Protein AF-A0A948FPH5-F1 (afdb_monomer_lite)

Radius of gyration: 26.11 Å; chains: 1; bounding box: 50×40×68 Å

Secondary structure (DSSP, 8-state):
-EESS-HHHHHH-GGGGGG-B-------S--S-------GGG---TTSEEEE----B-TT--B-PPPSS-EEEETTTTEEEESS--------SS--BGGG---EEEEES-TT---SS-EEEEEE----TT-SEEEEEEE-TTT--EEEEEEEETT--EEEEEE---EEEEEEEEETTS-B-EEEEEEE-

Structure (mmCIF, N/CA/C/O backbone):
data_AF-A0A948FPH5-F1
#
_entry.id   AF-A0A948FPH5-F1
#
loop_
_atom_site.group_PDB
_atom_site.id
_atom_site.type_symbol
_atom_site.label_atom_id
_atom_site.label_alt_id
_atom_site.label_comp_id
_atom_site.label_asym_id
_atom_site.label_entity_id
_atom_site.label_seq_id
_atom_site.pdbx_PDB_ins_code
_atom_site.Cartn_x
_atom_site.Cartn_y
_atom_site.Cartn_z
_atom_site.occupancy
_atom_site.B_iso_or_equiv
_atom_site.auth_seq_id
_atom_site.auth_comp_id
_atom_site.auth_asym_id
_atom_site.auth_atom_id
_atom_site.pdbx_PDB_model_num
ATOM 1 N N . MET A 1 1 ? 18.524 5.555 -26.403 1.00 87.50 1 MET A N 1
ATOM 2 C CA . MET A 1 1 ? 18.427 4.132 -26.789 1.00 87.50 1 MET A CA 1
ATOM 3 C C . MET A 1 1 ? 17.489 3.448 -25.815 1.00 87.50 1 MET A C 1
ATOM 5 O O . MET A 1 1 ? 17.473 3.855 -24.660 1.00 87.50 1 MET A O 1
ATOM 9 N N . TYR A 1 2 ? 16.711 2.465 -26.255 1.00 89.44 2 TYR A N 1
ATOM 10 C CA . TYR A 1 2 ? 15.879 1.651 -25.377 1.00 89.44 2 TYR A CA 1
ATOM 11 C C . TYR A 1 2 ? 15.840 0.187 -25.830 1.00 89.44 2 TYR A C 1
ATOM 13 O O . TYR A 1 2 ? 15.918 -0.085 -27.025 1.00 89.44 2 TYR A O 1
ATOM 21 N N . SER A 1 3 ? 15.772 -0.750 -24.888 1.00 91.19 3 SER A N 1
ATOM 22 C CA . SER A 1 3 ? 15.872 -2.197 -25.129 1.00 91.19 3 SER A CA 1
ATOM 23 C C . SER A 1 3 ? 15.133 -2.982 -24.045 1.00 91.19 3 SER A C 1
ATOM 25 O O . SER A 1 3 ? 14.846 -2.442 -22.984 1.00 91.19 3 SER A O 1
ATOM 27 N N . GLU A 1 4 ? 14.840 -4.257 -24.288 1.00 91.94 4 GLU A N 1
ATOM 28 C CA . GLU A 1 4 ? 14.311 -5.187 -23.270 1.00 91.94 4 GLU A CA 1
ATOM 29 C C . GLU A 1 4 ? 15.401 -5.642 -22.281 1.00 91.94 4 GLU A C 1
ATOM 31 O O . GLU A 1 4 ? 15.109 -6.278 -21.271 1.00 91.94 4 GLU A O 1
ATOM 36 N N . TYR A 1 5 ? 16.656 -5.284 -22.564 1.00 90.38 5 TYR A N 1
ATOM 37 C CA . TYR A 1 5 ? 17.846 -5.659 -21.808 1.00 90.38 5 TYR A CA 1
ATOM 38 C C . TYR A 1 5 ? 18.528 -4.425 -21.210 1.00 90.38 5 TYR A C 1
ATOM 40 O O . TYR A 1 5 ? 18.548 -3.352 -21.820 1.00 90.38 5 TYR A O 1
ATOM 48 N N . THR A 1 6 ? 19.126 -4.597 -20.035 1.00 88.81 6 THR A N 1
ATOM 49 C CA . THR A 1 6 ? 19.973 -3.591 -19.375 1.00 88.81 6 THR A CA 1
ATOM 50 C C . THR A 1 6 ? 21.293 -3.382 -20.124 1.00 88.81 6 THR A C 1
ATOM 52 O O . THR A 1 6 ? 21.721 -4.226 -20.920 1.00 88.81 6 THR A O 1
ATOM 55 N N . VAL A 1 7 ? 21.988 -2.268 -19.861 1.00 85.25 7 VAL A N 1
ATOM 56 C CA . VAL A 1 7 ? 23.337 -2.039 -20.427 1.00 85.25 7 VAL A CA 1
ATOM 57 C C . VAL A 1 7 ? 24.319 -3.119 -19.995 1.00 85.25 7 VAL A C 1
ATOM 59 O O . VAL A 1 7 ? 25.138 -3.551 -20.808 1.00 85.25 7 VAL A O 1
ATOM 62 N N . ASP A 1 8 ? 24.231 -3.582 -18.750 1.00 86.31 8 ASP A N 1
ATOM 63 C CA . ASP A 1 8 ? 25.102 -4.637 -18.236 1.00 86.31 8 ASP A CA 1
ATOM 64 C C . ASP A 1 8 ? 24.892 -5.954 -18.997 1.00 86.31 8 ASP A C 1
ATOM 66 O O . ASP A 1 8 ? 25.861 -6.604 -19.396 1.00 86.31 8 ASP A O 1
ATOM 70 N N . GLU A 1 9 ? 23.644 -6.339 -19.270 1.00 86.62 9 GLU A N 1
ATOM 71 C CA . GLU A 1 9 ? 23.332 -7.527 -20.075 1.00 86.62 9 GLU A CA 1
ATOM 72 C C . GLU A 1 9 ? 23.848 -7.388 -21.509 1.00 86.62 9 GLU A C 1
ATOM 74 O O . GLU A 1 9 ? 24.528 -8.287 -21.999 1.00 86.62 9 GLU A O 1
ATOM 79 N N . MET A 1 10 ? 23.613 -6.242 -22.154 1.00 86.56 10 MET A N 1
ATOM 80 C CA . MET A 1 10 ? 24.105 -5.977 -23.514 1.00 86.56 10 MET A CA 1
ATOM 81 C C . MET A 1 10 ? 25.636 -5.890 -23.591 1.00 86.56 10 MET A C 1
ATOM 83 O O . MET A 1 10 ? 26.229 -6.202 -24.620 1.00 86.56 10 MET A O 1
ATOM 87 N N . THR A 1 11 ? 26.303 -5.483 -22.510 1.00 85.00 11 THR A N 1
ATOM 88 C CA . THR A 1 11 ? 27.772 -5.465 -22.433 1.00 85.00 11 THR A CA 1
ATOM 89 C C . THR A 1 11 ? 28.335 -6.881 -22.332 1.00 85.00 11 THR A C 1
ATOM 91 O O . THR A 1 11 ? 29.381 -7.179 -22.912 1.00 85.00 11 THR A O 1
ATOM 94 N N . ASN A 1 12 ? 27.641 -7.761 -21.607 1.00 87.69 12 ASN A N 1
ATOM 95 C CA . ASN A 1 12 ? 28.035 -9.157 -21.434 1.00 87.69 12 ASN A CA 1
ATOM 96 C C . ASN A 1 12 ? 27.680 -10.031 -22.648 1.00 87.69 12 ASN A C 1
ATOM 98 O O . ASN A 1 12 ? 28.400 -10.989 -22.932 1.00 87.69 12 ASN A O 1
ATOM 102 N N . ASP A 1 13 ? 26.619 -9.687 -23.380 1.00 89.00 13 ASP A N 1
ATOM 103 C CA . ASP A 1 13 ? 26.254 -10.295 -24.659 1.00 89.00 13 ASP A CA 1
ATOM 104 C C . ASP A 1 13 ? 25.936 -9.214 -25.713 1.00 89.00 13 ASP A C 1
ATOM 106 O O . ASP A 1 13 ? 24.797 -8.750 -25.824 1.00 89.00 13 ASP A O 1
ATOM 110 N N . PRO A 1 14 ? 26.930 -8.834 -26.541 1.00 86.12 14 PRO A N 1
ATOM 111 C CA . PRO A 1 14 ? 26.763 -7.804 -27.563 1.00 86.12 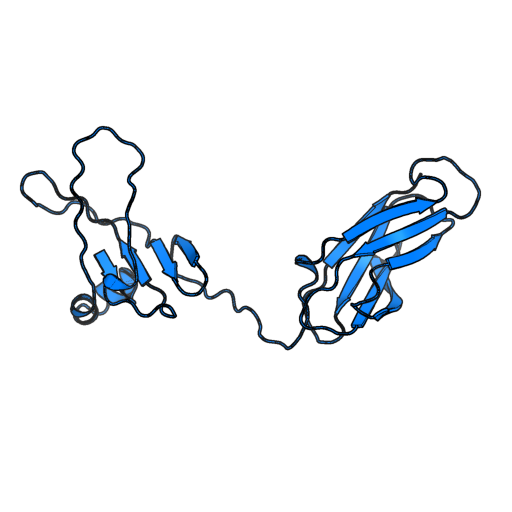14 PRO A CA 1
ATOM 112 C C . PRO A 1 14 ? 25.706 -8.118 -28.625 1.00 86.12 14 PRO A C 1
ATOM 114 O O . PRO A 1 14 ? 25.268 -7.204 -29.318 1.00 86.12 14 PRO A O 1
ATOM 117 N N . THR A 1 15 ? 25.283 -9.379 -28.778 1.00 89.44 15 THR A N 1
ATOM 118 C CA . THR A 1 15 ? 24.231 -9.732 -29.746 1.00 89.44 15 THR A CA 1
ATOM 119 C C . THR A 1 15 ? 22.864 -9.179 -29.342 1.00 89.44 15 THR A C 1
ATOM 121 O O . THR A 1 15 ? 22.000 -8.970 -30.190 1.00 89.44 15 THR A O 1
ATOM 12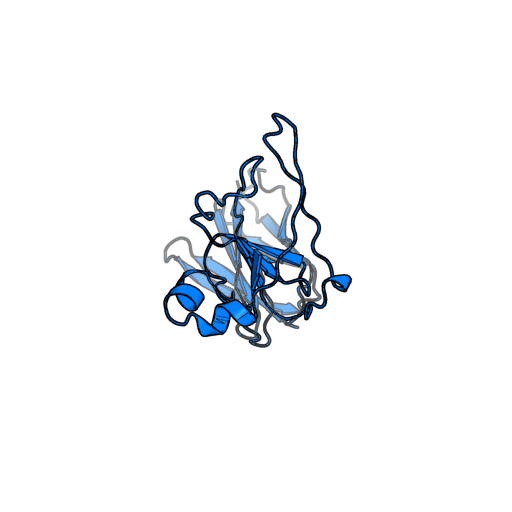4 N N . LEU A 1 16 ? 22.677 -8.861 -28.057 1.00 87.00 16 LEU A N 1
ATOM 125 C CA . LEU A 1 16 ? 21.459 -8.238 -27.543 1.00 87.00 16 LEU A CA 1
ATOM 126 C C . LEU A 1 16 ? 21.308 -6.778 -27.989 1.00 87.00 16 LEU A C 1
ATOM 128 O O . LEU A 1 16 ? 20.193 -6.255 -27.995 1.00 87.00 16 LEU A O 1
ATOM 132 N N . LEU A 1 17 ? 22.403 -6.132 -28.407 1.00 83.69 17 LEU A N 1
ATOM 133 C CA . LEU A 1 17 ? 22.389 -4.760 -28.910 1.00 83.69 17 LEU A CA 1
ATOM 134 C C . LEU A 1 17 ? 21.594 -4.634 -30.219 1.00 83.69 17 LEU A C 1
ATOM 136 O O . LEU A 1 17 ? 20.988 -3.594 -30.458 1.00 83.69 17 LEU A O 1
ATOM 140 N N . ASP A 1 18 ? 21.519 -5.699 -31.022 1.00 84.19 18 ASP A N 1
ATOM 141 C CA . ASP A 1 18 ? 20.744 -5.717 -32.271 1.00 84.19 18 ASP A CA 1
ATOM 142 C C . ASP A 1 18 ? 19.227 -5.592 -32.025 1.00 84.19 18 ASP A C 1
ATOM 144 O O . ASP A 1 18 ? 18.474 -5.227 -32.930 1.00 84.19 18 ASP A O 1
ATOM 148 N N . ASN A 1 19 ? 18.771 -5.861 -30.796 1.00 81.56 19 ASN A N 1
ATOM 149 C CA . ASN A 1 19 ? 17.379 -5.684 -30.374 1.00 81.56 19 ASN A CA 1
ATOM 150 C C . ASN A 1 19 ? 17.113 -4.298 -29.767 1.00 81.56 19 ASN A C 1
ATOM 152 O O . ASN A 1 19 ? 15.954 -3.938 -29.535 1.00 81.56 19 ASN A O 1
ATOM 156 N N . ALA A 1 20 ? 18.164 -3.516 -29.510 1.00 86.19 20 ALA A N 1
ATOM 157 C CA . ALA A 1 20 ? 18.026 -2.167 -29.000 1.00 86.19 20 ALA A CA 1
ATOM 158 C C . ALA A 1 20 ? 17.514 -1.230 -30.098 1.00 86.19 20 ALA A C 1
ATOM 160 O O . ALA A 1 20 ? 17.864 -1.317 -31.276 1.00 86.19 20 ALA A O 1
ATOM 161 N N . ARG A 1 21 ? 16.671 -0.290 -29.692 1.00 88.00 21 ARG A N 1
ATOM 162 C CA . ARG A 1 21 ? 16.084 0.723 -30.559 1.00 88.00 21 ARG A CA 1
ATOM 163 C C . ARG A 1 21 ? 16.622 2.091 -30.192 1.00 88.00 21 ARG A C 1
ATOM 165 O O . ARG A 1 21 ? 16.918 2.403 -29.036 1.00 88.00 21 ARG A O 1
ATOM 172 N N . GLU A 1 22 ? 16.722 2.949 -31.193 1.00 87.44 22 GLU A N 1
ATOM 173 C CA . GLU A 1 22 ? 17.177 4.317 -31.014 1.00 87.44 22 GLU A CA 1
ATOM 174 C C . GLU A 1 22 ? 16.072 5.302 -31.364 1.00 87.44 22 GLU A C 1
ATOM 176 O O . GLU A 1 22 ? 15.401 5.192 -32.387 1.00 87.44 22 GLU A O 1
ATOM 181 N N . LYS A 1 23 ? 15.919 6.308 -30.506 1.00 86.19 23 LYS A N 1
ATOM 182 C CA . LYS A 1 23 ? 15.142 7.508 -30.786 1.00 86.19 23 LYS A CA 1
ATOM 183 C C . LYS A 1 23 ? 16.027 8.689 -30.435 1.00 86.19 23 LYS A C 1
ATOM 185 O O . LYS A 1 23 ? 16.588 8.739 -29.339 1.00 86.19 23 LYS A O 1
ATOM 190 N N . THR A 1 24 ? 16.229 9.559 -31.415 1.00 83.75 24 THR A N 1
ATOM 191 C CA . THR A 1 24 ? 17.100 10.728 -31.296 1.00 83.75 24 THR A CA 1
ATOM 192 C C . THR A 1 24 ? 16.231 11.963 -31.164 1.00 83.75 24 THR A C 1
ATOM 194 O O . THR A 1 24 ? 15.230 12.098 -31.865 1.00 83.75 24 THR A O 1
ATOM 197 N N . PHE A 1 25 ? 16.638 12.855 -30.272 1.00 79.19 25 PHE A N 1
ATOM 198 C CA . PHE A 1 25 ? 15.995 14.135 -30.039 1.00 79.19 25 PHE A CA 1
ATOM 199 C C . PHE A 1 25 ? 17.088 15.194 -30.035 1.00 79.19 25 PHE A C 1
ATOM 201 O O . PHE A 1 25 ? 18.136 15.000 -29.417 1.00 79.19 25 PHE A O 1
ATOM 208 N N . GLU A 1 26 ? 16.858 16.287 -30.750 1.00 78.81 26 GLU A N 1
ATOM 209 C CA . GLU A 1 26 ? 17.759 17.432 -30.736 1.00 78.81 26 GLU A CA 1
ATOM 210 C C . GLU A 1 26 ? 17.303 18.405 -29.654 1.00 78.81 26 GLU A C 1
ATOM 212 O O . GLU A 1 26 ? 16.123 18.741 -29.565 1.00 78.81 26 GLU A O 1
ATOM 217 N N . PHE A 1 27 ? 18.246 18.870 -28.842 1.00 74.94 27 PHE A N 1
ATOM 218 C CA . PHE A 1 27 ? 18.024 19.945 -27.888 1.00 74.94 27 PHE A CA 1
ATOM 219 C C . PHE A 1 27 ? 19.130 20.983 -28.066 1.00 74.94 27 PHE A C 1
ATOM 221 O O . PHE A 1 27 ? 20.302 20.650 -28.235 1.00 74.94 27 PHE A O 1
ATOM 228 N N . THR A 1 28 ? 18.749 22.256 -28.080 1.00 65.69 28 THR A N 1
ATOM 229 C CA . THR A 1 28 ? 19.656 23.379 -28.374 1.00 65.69 28 THR A CA 1
ATOM 230 C C . THR A 1 28 ? 19.751 24.375 -27.217 1.00 65.69 28 THR A C 1
ATOM 232 O O . THR A 1 28 ? 20.367 25.430 -27.366 1.00 65.69 28 THR A O 1
ATOM 235 N N . GLY A 1 29 ? 19.098 24.084 -26.088 1.00 65.12 29 GLY A N 1
ATOM 236 C CA . GLY A 1 29 ? 18.910 25.009 -24.976 1.00 65.12 29 GLY A CA 1
ATOM 237 C C . GLY A 1 29 ? 19.822 24.765 -23.773 1.00 65.12 29 GLY A C 1
ATOM 238 O O . GLY A 1 29 ? 20.584 23.805 -23.701 1.00 65.12 29 GLY A O 1
ATOM 239 N N . THR A 1 30 ? 19.706 25.658 -22.789 1.00 71.44 30 THR A N 1
ATOM 240 C CA . THR A 1 30 ? 20.254 25.493 -21.430 1.00 71.44 30 THR A CA 1
ATOM 241 C C . THR A 1 30 ? 19.240 24.821 -20.499 1.00 71.44 30 THR A C 1
ATOM 243 O O . THR A 1 30 ? 19.267 25.053 -19.289 1.00 71.44 30 THR A O 1
ATOM 246 N N . GLU A 1 31 ? 18.270 24.091 -21.056 1.00 69.81 31 GLU A N 1
ATOM 247 C CA . GLU A 1 31 ? 17.217 23.464 -20.268 1.00 69.81 31 GLU A CA 1
ATOM 248 C C . GLU A 1 31 ? 17.807 22.386 -19.358 1.00 69.81 31 GLU A C 1
ATOM 250 O O . GLU A 1 31 ? 18.656 21.590 -19.749 1.00 69.81 31 GLU A O 1
ATOM 255 N N . THR A 1 32 ? 17.342 22.371 -18.113 1.00 70.31 32 THR A N 1
ATOM 256 C CA . THR A 1 32 ? 17.697 21.347 -17.124 1.00 70.31 32 THR A CA 1
ATOM 257 C C . THR A 1 32 ? 16.695 20.193 -17.104 1.00 70.31 32 THR A C 1
ATOM 259 O O . THR A 1 32 ? 16.877 19.244 -16.349 1.00 70.31 32 THR A O 1
ATOM 262 N N . ILE A 1 33 ? 15.616 20.297 -17.886 1.00 72.50 33 ILE A N 1
ATOM 263 C CA . ILE A 1 33 ? 14.559 19.295 -18.027 1.00 72.50 33 ILE A CA 1
ATOM 264 C C . ILE A 1 33 ? 14.390 19.031 -19.518 1.00 72.50 33 ILE A C 1
ATOM 266 O O . ILE A 1 33 ? 14.224 19.968 -20.296 1.00 72.50 33 ILE A O 1
ATOM 270 N N . LEU A 1 34 ? 14.428 17.756 -19.894 1.00 73.81 34 LEU A N 1
ATOM 271 C CA . LEU A 1 34 ? 14.189 17.290 -21.253 1.00 73.81 34 LEU A CA 1
ATOM 272 C C . LEU A 1 34 ? 12.963 16.383 -21.228 1.00 73.81 34 LEU A C 1
ATOM 274 O O . LEU A 1 34 ? 12.912 15.434 -20.445 1.00 73.81 34 LEU A O 1
ATOM 278 N N . GLU A 1 35 ? 11.985 16.674 -22.079 1.00 75.06 35 GLU A N 1
ATOM 279 C CA . GLU A 1 35 ? 10.801 15.834 -22.241 1.00 75.06 35 GLU A CA 1
ATOM 280 C C . GLU A 1 35 ? 11.005 14.886 -23.421 1.00 75.06 35 GLU A C 1
ATOM 282 O O . GLU A 1 35 ? 11.351 15.299 -24.529 1.00 75.06 35 GLU A O 1
ATOM 287 N N . MET A 1 36 ? 10.799 13.596 -23.171 1.00 77.12 36 MET A N 1
ATOM 288 C CA . MET A 1 36 ? 10.902 12.543 -24.171 1.00 77.12 36 MET A CA 1
ATOM 289 C C . MET A 1 36 ? 9.579 11.793 -24.241 1.00 77.12 36 MET A C 1
ATOM 291 O O . MET A 1 36 ? 9.081 11.327 -23.220 1.00 77.12 36 MET A O 1
ATOM 295 N N . GLU A 1 37 ? 9.042 11.629 -25.450 1.00 82.00 37 GLU A N 1
ATOM 296 C CA . GLU A 1 37 ? 7.855 10.806 -25.673 1.00 82.00 37 GLU A CA 1
ATOM 297 C C . GLU A 1 37 ? 8.240 9.468 -26.311 1.00 82.00 37 GLU A C 1
ATOM 299 O O . GLU A 1 37 ? 8.849 9.413 -27.386 1.00 82.00 37 GLU A O 1
ATOM 304 N N . ILE A 1 38 ? 7.845 8.383 -25.651 1.00 80.06 38 ILE A N 1
ATOM 305 C CA . ILE A 1 38 ? 7.898 7.014 -26.160 1.00 80.06 38 ILE A CA 1
ATOM 306 C C . ILE A 1 38 ? 6.475 6.457 -26.089 1.00 80.06 38 ILE A C 1
ATOM 308 O O . ILE A 1 38 ? 5.809 6.597 -25.065 1.00 80.06 38 ILE A O 1
ATOM 312 N N . ASN A 1 39 ? 5.989 5.858 -27.175 1.00 81.19 39 ASN A N 1
ATOM 313 C CA . ASN A 1 39 ? 4.610 5.385 -27.267 1.00 81.19 39 ASN A CA 1
ATOM 314 C C . ASN A 1 39 ? 4.491 4.082 -28.079 1.00 81.19 39 ASN A C 1
ATOM 316 O O . ASN A 1 39 ? 5.457 3.573 -28.639 1.00 81.19 39 ASN A O 1
ATOM 320 N N . LEU A 1 40 ? 3.283 3.514 -28.148 1.00 80.44 40 LEU A N 1
ATOM 321 C CA . LEU A 1 40 ? 3.043 2.226 -28.818 1.00 80.44 40 LEU A CA 1
ATOM 322 C C . LEU A 1 40 ? 3.328 2.250 -30.330 1.00 80.44 40 LEU A C 1
ATOM 324 O O . LEU A 1 40 ? 3.583 1.199 -30.918 1.00 80.44 40 LEU A O 1
ATOM 328 N N . TYR A 1 41 ? 3.332 3.427 -30.966 1.00 83.00 41 TYR A N 1
ATOM 329 C CA . TYR A 1 41 ? 3.699 3.551 -32.380 1.00 83.00 41 TYR A CA 1
ATOM 330 C C . TYR A 1 41 ? 5.195 3.316 -32.620 1.00 83.00 41 TYR A C 1
ATOM 332 O O . TYR A 1 41 ? 5.587 3.039 -33.751 1.00 83.00 41 TYR A O 1
ATOM 340 N N . ASP A 1 42 ? 6.014 3.334 -31.564 1.00 81.81 42 ASP A N 1
ATOM 341 C CA . ASP A 1 42 ? 7.424 2.947 -31.610 1.00 81.81 42 ASP A CA 1
ATOM 342 C C . ASP A 1 42 ? 7.611 1.410 -31.687 1.00 81.81 42 ASP A C 1
ATOM 344 O O . ASP A 1 42 ? 8.739 0.920 -31.648 1.00 81.81 42 ASP A O 1
ATOM 348 N N . GLY A 1 43 ? 6.524 0.632 -31.830 1.00 83.12 43 GLY A N 1
ATOM 349 C CA . GLY A 1 43 ? 6.532 -0.821 -32.041 1.00 83.12 43 GLY A CA 1
ATOM 350 C C . GLY A 1 43 ? 6.881 -1.621 -30.786 1.00 83.12 43 GLY A C 1
ATOM 351 O O . GLY A 1 43 ? 7.599 -2.619 -30.887 1.00 83.12 43 GLY A O 1
ATOM 352 N N . LEU A 1 44 ? 6.428 -1.124 -29.637 1.00 86.44 44 LEU A N 1
ATOM 353 C CA . LEU A 1 44 ? 6.640 -1.679 -28.303 1.00 86.44 44 LEU A CA 1
ATOM 354 C C . LEU A 1 44 ? 5.513 -2.645 -27.926 1.00 86.44 44 LEU A C 1
ATOM 356 O O . LEU A 1 44 ? 4.351 -2.394 -28.254 1.00 86.44 44 LEU A O 1
ATOM 360 N N . ASP A 1 45 ? 5.838 -3.705 -27.188 1.00 88.44 45 ASP A N 1
ATOM 361 C CA . ASP A 1 45 ? 4.827 -4.488 -26.474 1.00 88.44 45 ASP A CA 1
ATOM 362 C C . ASP A 1 45 ? 4.478 -3.768 -25.168 1.00 88.44 45 ASP A C 1
ATOM 364 O O . ASP A 1 45 ? 5.349 -3.463 -24.356 1.00 88.44 45 ASP A O 1
ATOM 368 N N . GLN A 1 46 ? 3.193 -3.494 -24.945 1.00 83.44 46 GLN A N 1
ATOM 369 C CA . GLN A 1 46 ? 2.755 -2.778 -23.751 1.00 83.44 46 GLN A CA 1
ATOM 370 C C . GLN A 1 46 ? 3.092 -3.501 -22.436 1.00 83.44 46 GLN A C 1
ATOM 372 O O . GLN A 1 46 ? 3.220 -2.843 -21.407 1.00 83.44 46 GLN A O 1
ATOM 377 N N . ASN A 1 47 ? 3.223 -4.831 -22.452 1.00 84.88 47 ASN A N 1
ATOM 378 C CA . ASN A 1 47 ? 3.464 -5.642 -21.255 1.00 84.88 47 ASN A CA 1
ATOM 379 C C . ASN A 1 47 ? 4.953 -5.846 -20.952 1.00 84.88 47 ASN A C 1
ATOM 381 O O . ASN A 1 47 ? 5.298 -6.345 -19.878 1.00 84.88 47 ASN A O 1
ATOM 385 N N . THR A 1 48 ? 5.823 -5.481 -21.890 1.00 89.50 48 THR A N 1
ATOM 386 C CA . THR A 1 48 ? 7.266 -5.644 -21.761 1.00 89.50 48 THR A CA 1
ATOM 387 C C . THR A 1 48 ? 7.868 -4.467 -21.005 1.00 89.50 48 THR A C 1
ATOM 389 O O . THR A 1 48 ? 7.444 -3.317 -21.151 1.00 89.50 48 THR A O 1
ATOM 392 N N . VAL A 1 49 ? 8.858 -4.768 -20.168 1.00 90.19 49 VAL A N 1
ATOM 393 C CA . VAL A 1 49 ? 9.677 -3.752 -19.511 1.00 90.19 49 VAL A CA 1
ATOM 394 C C . VAL A 1 49 ? 10.793 -3.359 -20.458 1.00 90.19 49 VAL A C 1
ATOM 396 O O . VAL A 1 49 ? 11.516 -4.216 -20.962 1.00 90.19 49 VAL A O 1
ATOM 399 N N . TYR A 1 50 ? 10.941 -2.060 -20.665 1.00 92.50 50 TYR A N 1
ATOM 400 C CA . TYR A 1 50 ? 12.010 -1.503 -21.473 1.00 92.50 50 TYR A CA 1
ATOM 401 C C . TYR A 1 50 ? 12.935 -0.666 -20.604 1.00 92.50 50 TYR A C 1
ATOM 403 O O . TYR A 1 50 ? 12.484 0.131 -19.782 1.00 92.50 50 TYR A O 1
ATOM 411 N N . TYR A 1 51 ? 14.230 -0.825 -20.832 1.00 92.00 51 TYR A N 1
ATOM 412 C CA . TYR A 1 51 ? 15.298 -0.027 -20.260 1.00 92.00 51 TYR A CA 1
ATOM 413 C C . TYR A 1 51 ? 15.716 1.051 -21.250 1.00 92.00 51 TYR A C 1
ATOM 415 O O . TYR A 1 51 ? 15.893 0.783 -22.435 1.00 92.00 51 TYR A O 1
ATOM 423 N N . VAL A 1 52 ? 15.876 2.275 -20.770 1.00 90.31 52 VAL A N 1
ATOM 424 C CA . VAL A 1 52 ? 16.231 3.479 -21.507 1.00 90.31 52 VAL A CA 1
ATOM 425 C C . VAL A 1 52 ? 17.582 3.950 -21.019 1.00 90.31 52 VAL A C 1
ATOM 427 O O . VAL A 1 52 ? 17.812 4.137 -19.826 1.00 90.31 52 VAL A O 1
ATOM 430 N N . ASN A 1 53 ? 18.443 4.222 -21.990 1.00 87.81 53 ASN A N 1
ATOM 431 C CA . ASN A 1 53 ? 19.731 4.839 -21.768 1.00 87.81 53 ASN A CA 1
ATOM 432 C C . ASN A 1 53 ? 19.891 6.064 -22.647 1.00 87.81 53 ASN A C 1
ATOM 434 O O . ASN A 1 53 ? 19.622 6.047 -23.859 1.00 87.81 53 ASN A O 1
ATOM 438 N N . VAL A 1 54 ? 20.356 7.137 -22.024 1.00 86.12 54 VAL A N 1
ATOM 439 C CA . VAL A 1 54 ? 20.616 8.402 -22.693 1.00 86.12 54 VAL A CA 1
ATOM 440 C C . VAL A 1 54 ? 22.074 8.418 -23.118 1.00 86.12 54 VAL A C 1
ATOM 442 O O . VAL A 1 54 ? 22.976 8.252 -22.304 1.00 86.12 54 VAL A O 1
ATOM 445 N N . ILE A 1 55 ? 22.299 8.621 -24.413 1.00 86.69 55 ILE A N 1
ATOM 446 C CA . ILE A 1 55 ? 23.635 8.773 -24.985 1.00 86.69 55 ILE A CA 1
ATOM 447 C C . ILE A 1 55 ? 23.706 10.200 -25.529 1.00 86.69 55 ILE A C 1
ATOM 449 O O . ILE A 1 55 ? 23.153 10.455 -26.604 1.00 86.69 55 ILE A O 1
ATOM 453 N N . PRO A 1 56 ? 24.321 11.150 -24.801 1.00 85.81 56 PRO A N 1
ATOM 454 C CA . PRO A 1 56 ? 24.525 12.490 -25.323 1.00 85.81 56 PRO A CA 1
ATOM 455 C C . PRO A 1 56 ? 25.456 12.408 -26.533 1.00 85.81 56 PRO A C 1
ATOM 457 O O . PRO A 1 56 ? 26.429 11.654 -26.523 1.00 85.81 56 PRO A O 1
ATOM 460 N N . LYS A 1 57 ? 25.165 13.178 -27.578 1.00 84.31 57 LYS A N 1
ATOM 461 C CA . LYS A 1 57 ? 26.033 13.322 -28.750 1.00 84.31 57 LYS A CA 1
ATOM 462 C C . LYS A 1 57 ? 26.414 14.791 -28.894 1.00 84.31 57 LYS A C 1
ATOM 464 O O . LYS A 1 57 ? 25.596 15.665 -28.613 1.00 84.31 57 LYS A O 1
ATOM 469 N N . ASP A 1 58 ? 27.653 15.058 -29.290 1.00 83.06 58 ASP A N 1
ATOM 470 C CA . ASP A 1 58 ? 28.079 16.419 -29.613 1.00 83.06 58 ASP A CA 1
ATOM 471 C C . ASP A 1 58 ? 27.517 16.878 -30.973 1.00 83.06 58 ASP A C 1
ATOM 473 O O . ASP A 1 58 ? 26.856 16.122 -31.690 1.00 83.06 58 ASP A O 1
ATOM 477 N N . SER A 1 59 ? 27.803 18.123 -31.364 1.00 81.19 59 SER A N 1
ATOM 478 C CA . SER A 1 59 ? 27.342 18.682 -32.644 1.00 81.19 59 SER A CA 1
ATOM 479 C C . SER A 1 59 ? 27.917 17.982 -33.884 1.00 81.19 59 SER A C 1
ATOM 481 O O . SER A 1 59 ? 27.482 18.268 -34.995 1.00 81.19 59 SER A O 1
ATOM 483 N N . ASN A 1 60 ? 28.900 17.092 -33.720 1.00 85.56 60 ASN A N 1
ATOM 484 C CA . ASN A 1 60 ? 29.472 16.271 -34.786 1.00 85.56 60 ASN A CA 1
ATOM 485 C C . ASN A 1 60 ? 28.919 14.833 -34.765 1.00 85.56 60 ASN A C 1
ATOM 487 O O . ASN A 1 60 ? 29.372 13.993 -35.542 1.00 85.56 60 ASN A O 1
ATOM 491 N N . GLY A 1 61 ? 27.959 14.537 -33.882 1.00 79.75 61 GLY A N 1
ATOM 492 C CA . GLY A 1 61 ? 27.372 13.211 -33.712 1.00 79.75 61 GLY A CA 1
ATOM 493 C C . GLY A 1 61 ? 28.256 12.233 -32.936 1.00 79.75 61 GLY A C 1
ATOM 494 O O . GLY A 1 61 ? 27.939 11.042 -32.900 1.00 79.75 61 GLY A O 1
ATOM 495 N N . ILE A 1 62 ? 29.345 12.702 -32.316 1.00 84.38 62 ILE A N 1
ATOM 496 C CA . ILE A 1 62 ? 30.237 11.853 -31.526 1.00 84.38 62 ILE A CA 1
ATOM 497 C C . ILE A 1 62 ? 29.546 11.539 -30.193 1.00 84.38 62 ILE A C 1
ATOM 499 O O . ILE A 1 62 ? 29.182 12.468 -29.466 1.00 84.38 62 ILE A O 1
ATOM 503 N N . PRO A 1 63 ? 29.347 10.251 -29.856 1.00 84.12 63 PRO A N 1
ATOM 504 C CA . PRO A 1 63 ? 28.725 9.864 -28.599 1.00 84.12 63 PRO A CA 1
ATOM 505 C C . PRO A 1 63 ? 29.639 10.175 -27.410 1.00 84.12 63 PRO A C 1
ATOM 507 O O . PRO A 1 63 ? 30.836 9.885 -27.422 1.00 84.12 63 PRO A O 1
ATOM 510 N N . GLY A 1 64 ? 29.047 10.766 -26.377 1.00 82.00 64 GLY A N 1
ATOM 511 C CA . GLY A 1 64 ? 29.635 10.939 -25.057 1.00 82.00 64 GLY A CA 1
ATOM 512 C C . GLY A 1 64 ? 29.410 9.716 -24.166 1.00 82.00 64 GLY A C 1
ATOM 513 O O . GLY A 1 64 ? 29.156 8.608 -24.636 1.00 82.00 64 GLY A O 1
ATOM 514 N N . GLN A 1 65 ? 29.506 9.920 -22.852 1.00 80.94 65 GLN A N 1
ATOM 515 C CA . GLN A 1 65 ? 29.248 8.856 -21.882 1.00 80.94 65 GLN A CA 1
ATOM 516 C C . GLN A 1 65 ? 27.756 8.525 -21.831 1.00 80.94 65 GLN A C 1
ATOM 518 O O . GLN A 1 65 ? 26.931 9.421 -21.656 1.00 80.94 65 GLN A O 1
ATOM 523 N N . ILE A 1 66 ? 27.431 7.238 -21.964 1.00 82.38 66 ILE A N 1
ATOM 524 C CA . ILE A 1 66 ? 26.086 6.719 -21.707 1.00 82.38 66 ILE A CA 1
ATOM 525 C C . ILE A 1 66 ? 25.680 7.017 -20.259 1.00 82.38 66 ILE A C 1
ATOM 527 O O . ILE A 1 66 ? 26.532 7.054 -19.365 1.00 82.38 66 ILE A O 1
ATOM 531 N N . SER A 1 67 ? 24.387 7.245 -20.029 1.00 79.25 67 SER A N 1
ATOM 532 C CA . SER A 1 67 ? 23.827 7.333 -18.683 1.00 79.25 67 SER A CA 1
ATOM 533 C C . SER A 1 67 ? 24.263 6.128 -17.854 1.00 79.25 67 SER A C 1
ATOM 535 O O . SER A 1 67 ? 24.151 4.990 -18.294 1.00 79.25 67 SER A O 1
ATOM 537 N N . VAL A 1 68 ? 24.766 6.394 -16.650 1.00 70.12 68 VAL A N 1
ATOM 538 C CA . VAL A 1 68 ? 25.295 5.359 -15.743 1.00 70.12 68 VAL A CA 1
ATOM 539 C C . 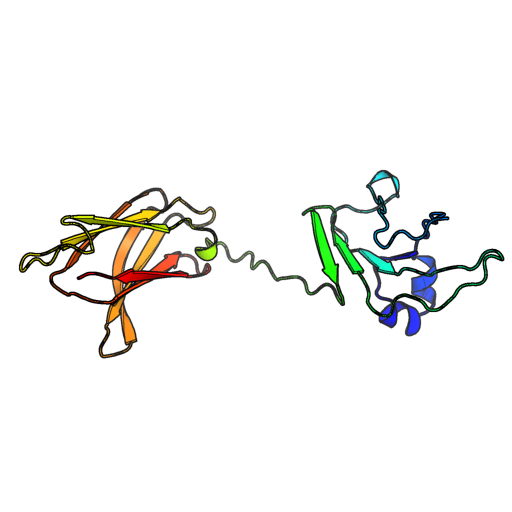VAL A 1 68 ? 24.193 4.522 -15.095 1.00 70.12 68 VAL A C 1
ATOM 541 O O . VAL A 1 68 ? 24.480 3.507 -14.473 1.00 70.12 68 VAL A O 1
ATOM 544 N N . GLN A 1 69 ? 22.949 4.982 -15.192 1.00 77.50 69 GLN A N 1
ATOM 545 C CA . GLN A 1 69 ? 21.795 4.375 -14.561 1.00 77.50 69 GLN A CA 1
ATOM 546 C C . GLN A 1 69 ? 20.761 4.089 -15.643 1.00 77.50 69 GLN A C 1
ATOM 548 O O . GLN A 1 69 ? 20.354 5.005 -16.363 1.00 77.50 69 GLN A O 1
ATOM 553 N N . ASP A 1 70 ? 20.365 2.824 -15.757 1.00 80.50 70 ASP A N 1
ATOM 554 C CA . ASP A 1 70 ? 19.241 2.434 -16.597 1.00 80.50 70 ASP A CA 1
ATOM 555 C C . ASP A 1 70 ? 17.969 3.092 -16.050 1.00 80.50 70 ASP A C 1
ATOM 557 O O . ASP A 1 70 ? 17.697 3.040 -14.852 1.00 80.50 70 ASP A O 1
ATOM 561 N N . LEU A 1 71 ? 17.177 3.719 -16.910 1.00 88.25 71 LEU A N 1
ATOM 562 C CA . LEU A 1 71 ? 15.799 4.077 -16.577 1.00 88.25 71 LEU A CA 1
ATOM 563 C C . LEU A 1 71 ? 14.908 2.964 -17.103 1.00 88.25 71 LEU A C 1
ATOM 565 O O . LEU A 1 71 ? 15.088 2.556 -18.239 1.00 88.25 71 LEU A O 1
ATOM 569 N N . TRP A 1 72 ? 13.938 2.474 -16.348 1.00 91.44 72 TRP A N 1
ATOM 570 C CA . TRP A 1 72 ? 13.004 1.470 -16.856 1.00 91.44 72 TRP A CA 1
ATOM 571 C C . TRP A 1 72 ? 11.592 2.032 -16.947 1.00 91.44 72 TRP A C 1
ATOM 573 O O . TRP A 1 72 ? 11.218 2.924 -16.184 1.00 91.44 72 TRP A O 1
ATOM 583 N N . PHE A 1 73 ? 10.798 1.500 -17.874 1.00 89.25 73 PHE A N 1
ATOM 584 C CA . PHE A 1 73 ? 9.369 1.776 -17.970 1.00 89.25 73 PHE A CA 1
ATOM 585 C C . PHE A 1 73 ? 8.579 0.552 -18.440 1.00 89.25 73 PHE A C 1
ATOM 587 O O . PHE A 1 73 ? 9.110 -0.326 -19.124 1.00 89.25 73 PHE A O 1
ATOM 594 N N . ARG A 1 74 ? 7.286 0.524 -18.106 1.00 87.31 74 ARG A N 1
ATOM 595 C CA . ARG A 1 74 ? 6.308 -0.427 -18.642 1.00 87.31 74 ARG A CA 1
ATOM 596 C C . ARG A 1 74 ? 5.005 0.297 -18.964 1.00 87.31 74 ARG A C 1
ATOM 598 O O . ARG A 1 74 ? 4.445 1.013 -18.136 1.00 87.31 74 ARG A O 1
ATOM 605 N N . LEU A 1 75 ? 4.517 0.121 -20.192 1.00 84.19 75 LEU A N 1
ATOM 606 C CA . LEU A 1 75 ? 3.369 0.887 -20.690 1.00 84.19 75 LEU A CA 1
ATOM 607 C C . LEU A 1 75 ? 2.032 0.382 -20.134 1.00 84.19 75 LEU A C 1
ATOM 609 O O . LEU A 1 75 ? 1.124 1.185 -19.942 1.00 84.19 75 LEU A O 1
ATOM 613 N N . SER A 1 76 ? 1.903 -0.919 -19.855 1.00 81.50 76 SER A N 1
ATOM 614 C CA . SER A 1 76 ? 0.647 -1.541 -19.413 1.00 81.50 76 SER A CA 1
ATOM 615 C C . SER A 1 76 ? 0.104 -0.964 -18.106 1.00 81.50 76 SER A C 1
ATOM 617 O O . SER A 1 76 ? -1.106 -0.937 -17.905 1.00 81.50 76 SER A O 1
ATOM 619 N N . ASP A 1 77 ? 0.989 -0.524 -17.214 1.00 79.19 77 ASP A N 1
ATOM 620 C CA . ASP A 1 77 ? 0.651 0.022 -15.898 1.00 79.19 77 ASP A CA 1
ATOM 621 C C . ASP A 1 77 ? 1.194 1.438 -15.672 1.00 79.19 77 ASP A C 1
ATOM 623 O O . ASP A 1 77 ? 1.110 1.952 -14.559 1.00 79.19 77 ASP A O 1
ATOM 627 N N . LEU A 1 78 ? 1.718 2.075 -16.728 1.00 81.62 78 LEU A N 1
ATOM 628 C CA . LEU A 1 78 ? 2.299 3.421 -16.691 1.00 81.62 78 LEU A CA 1
ATOM 629 C C . LEU A 1 78 ? 3.368 3.578 -15.595 1.00 81.62 78 LEU A C 1
ATOM 631 O O . LEU A 1 78 ? 3.473 4.631 -14.964 1.00 81.62 78 LEU A O 1
ATOM 635 N N . SER A 1 79 ? 4.144 2.521 -15.350 1.00 81.44 79 SER A N 1
ATOM 636 C CA . SER A 1 79 ? 5.187 2.507 -14.328 1.00 81.44 79 SER A CA 1
ATOM 637 C C . SER A 1 79 ? 6.555 2.851 -14.914 1.00 81.44 79 SER A C 1
ATOM 639 O O . SER A 1 79 ? 6.849 2.571 -16.079 1.00 81.44 79 SER A O 1
ATOM 641 N N . SER A 1 80 ? 7.400 3.473 -14.091 1.00 88.69 80 SER A N 1
ATOM 642 C CA . SER A 1 80 ? 8.776 3.821 -14.441 1.00 88.69 80 SER A CA 1
ATOM 643 C C . SER A 1 80 ? 9.657 3.925 -13.201 1.00 88.69 80 SER A C 1
ATOM 645 O O . SER A 1 80 ? 9.158 4.213 -12.111 1.00 88.69 80 SER A O 1
ATOM 647 N N . GLY A 1 81 ? 10.966 3.783 -13.371 1.00 85.62 81 GLY A N 1
ATOM 648 C CA . GLY A 1 81 ? 11.928 3.969 -12.292 1.00 85.62 81 GLY A CA 1
ATOM 649 C C . GLY A 1 81 ? 13.370 3.975 -12.777 1.00 85.62 81 GLY A C 1
ATOM 650 O O . GLY A 1 81 ? 13.641 4.024 -13.974 1.00 85.62 81 GLY A O 1
ATOM 651 N N . GLU A 1 82 ? 14.296 3.928 -11.825 1.00 86.06 82 GLU A N 1
ATOM 652 C CA . GLU A 1 82 ? 15.735 3.893 -12.083 1.00 86.06 82 GLU A CA 1
ATOM 653 C C . GLU A 1 82 ? 16.331 2.545 -11.648 1.00 86.06 82 GLU A C 1
ATOM 655 O O . GLU A 1 82 ? 15.862 1.923 -10.692 1.00 86.06 82 GLU A O 1
ATOM 660 N N . GLY A 1 83 ? 17.403 2.125 -12.317 1.00 83.44 83 GLY A N 1
ATOM 661 C CA . GLY A 1 83 ? 18.121 0.877 -12.090 1.00 83.44 83 GLY A CA 1
ATOM 662 C C . GLY A 1 83 ? 1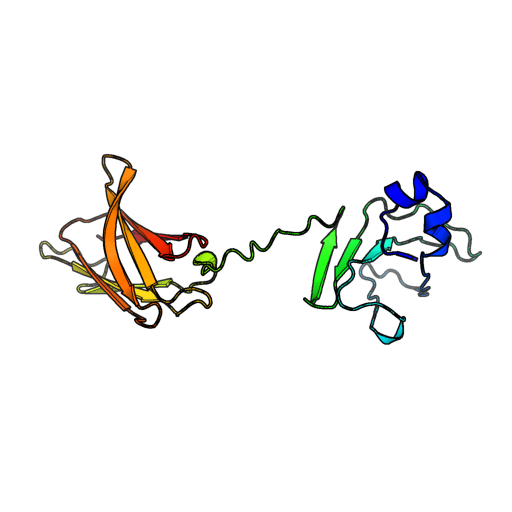7.503 -0.330 -12.796 1.00 83.44 83 GLY A C 1
ATOM 663 O O . GLY A 1 83 ? 16.830 -0.220 -13.818 1.00 83.44 83 GLY A O 1
ATOM 664 N N . MET A 1 84 ? 17.749 -1.511 -12.236 1.00 79.12 84 MET A N 1
ATOM 665 C CA . MET A 1 84 ? 17.132 -2.748 -12.705 1.00 79.12 84 MET A CA 1
ATOM 666 C C . MET A 1 84 ? 15.648 -2.734 -12.345 1.00 79.12 84 MET A C 1
ATOM 668 O O . MET A 1 84 ? 15.295 -2.412 -11.206 1.00 79.12 84 MET A O 1
ATOM 672 N N . PHE A 1 85 ? 14.781 -3.113 -13.284 1.00 74.00 85 PHE A N 1
ATOM 673 C CA . PHE A 1 85 ? 13.392 -3.358 -12.942 1.00 74.00 85 PHE A CA 1
ATOM 674 C C . PHE A 1 85 ? 13.368 -4.563 -12.019 1.00 74.00 85 PHE A C 1
ATOM 676 O O . PHE A 1 85 ? 13.592 -5.703 -12.423 1.00 74.00 85 PHE A O 1
ATOM 683 N N . ILE A 1 86 ? 13.112 -4.289 -10.751 1.00 68.12 86 ILE A N 1
ATOM 684 C CA . ILE A 1 86 ? 12.723 -5.317 -9.816 1.00 68.12 86 ILE A CA 1
ATOM 685 C C . ILE A 1 86 ? 11.224 -5.439 -10.037 1.00 68.12 86 ILE A C 1
ATOM 687 O O . ILE A 1 86 ? 10.511 -4.494 -9.680 1.00 68.12 86 ILE A O 1
ATOM 691 N N . PRO A 1 87 ? 10.722 -6.538 -10.637 1.00 51.25 87 PRO A N 1
ATOM 692 C CA . PRO A 1 87 ? 9.307 -6.810 -10.546 1.00 51.25 87 PRO A CA 1
ATOM 693 C C . PRO A 1 87 ? 8.982 -6.758 -9.064 1.00 51.25 87 PRO A C 1
ATOM 695 O O . PRO A 1 87 ? 9.444 -7.587 -8.279 1.00 51.25 87 PRO A O 1
ATOM 698 N N . VAL A 1 88 ? 8.212 -5.747 -8.667 1.00 44.97 88 VAL A N 1
ATOM 699 C CA . VAL A 1 88 ? 7.424 -5.898 -7.463 1.00 44.97 88 VAL A CA 1
ATOM 700 C C . VAL A 1 88 ? 6.578 -7.105 -7.809 1.00 44.97 88 VAL A C 1
ATOM 702 O O . VAL A 1 88 ? 5.734 -7.021 -8.705 1.00 44.97 88 VAL A O 1
ATOM 705 N N . GLU A 1 89 ? 6.883 -8.255 -7.205 1.00 37.16 89 GLU A N 1
ATOM 706 C CA . GLU A 1 89 ? 5.930 -9.344 -7.164 1.00 37.16 89 GLU A CA 1
ATOM 707 C C . GLU A 1 89 ? 4.709 -8.740 -6.486 1.00 37.16 89 GLU A C 1
ATOM 709 O O . GLU A 1 89 ? 4.582 -8.684 -5.264 1.00 37.16 89 GLU A O 1
ATOM 714 N N . GLN A 1 90 ? 3.812 -8.202 -7.305 1.00 38.34 90 GLN A N 1
ATOM 715 C CA . GLN A 1 90 ? 2.443 -8.057 -6.915 1.00 38.34 90 GLN A CA 1
ATOM 716 C C . GLN A 1 90 ? 1.999 -9.498 -6.758 1.00 38.34 90 GLN A C 1
ATOM 718 O O . GLN A 1 90 ? 1.675 -10.177 -7.734 1.00 38.34 90 GLN A O 1
ATOM 723 N N . HIS A 1 91 ? 2.129 -9.999 -5.531 1.00 30.80 91 HIS A N 1
ATOM 724 C CA . HIS A 1 91 ? 1.660 -11.315 -5.178 1.00 30.80 91 HIS A CA 1
ATOM 725 C C . HIS A 1 91 ? 0.197 -11.367 -5.598 1.00 30.80 91 HIS A C 1
ATOM 727 O O . HIS A 1 91 ? -0.671 -10.759 -4.982 1.00 30.80 91 HIS A O 1
ATOM 733 N N . THR A 1 92 ? -0.070 -12.121 -6.655 1.00 38.50 92 THR A N 1
ATOM 734 C CA . THR A 1 92 ? -1.399 -12.620 -6.995 1.00 38.50 92 THR A CA 1
ATOM 735 C C . THR A 1 92 ? -1.733 -13.805 -6.086 1.00 38.50 92 THR A C 1
ATOM 737 O O . THR A 1 92 ? -2.295 -14.808 -6.518 1.00 38.50 92 THR A O 1
ATOM 740 N N . ALA A 1 93 ? -1.397 -13.705 -4.795 1.00 40.56 93 ALA A N 1
ATOM 741 C CA . ALA A 1 93 ? -2.167 -14.430 -3.802 1.00 40.56 93 ALA A CA 1
ATOM 742 C C . ALA A 1 93 ? -3.543 -13.756 -3.791 1.00 40.56 93 ALA A C 1
ATOM 744 O O . ALA A 1 93 ? -3.621 -12.532 -3.866 1.00 40.56 93 ALA A O 1
ATOM 745 N N . ALA A 1 94 ? -4.621 -14.536 -3.798 1.00 52.09 94 ALA A N 1
ATOM 746 C CA . ALA A 1 94 ? -5.991 -14.052 -3.956 1.00 52.09 94 ALA A CA 1
ATOM 747 C C . ALA A 1 94 ? -6.503 -13.273 -2.724 1.00 52.09 94 ALA A C 1
ATOM 749 O O . ALA A 1 94 ? -7.574 -13.607 -2.221 1.00 52.09 94 ALA A O 1
ATOM 750 N N . GLY A 1 95 ? -5.747 -12.276 -2.239 1.00 61.78 95 GLY A N 1
ATOM 751 C CA . GLY A 1 95 ? -6.012 -11.532 -1.019 1.00 61.78 95 GLY A CA 1
ATOM 752 C C . GLY A 1 95 ? -5.890 -10.018 -1.106 1.00 61.78 95 GLY A C 1
ATOM 753 O O . GLY A 1 95 ? -5.021 -9.480 -1.788 1.00 61.78 95 GLY A O 1
ATOM 754 N N . ALA A 1 96 ? -6.790 -9.323 -0.404 1.00 76.12 96 ALA A N 1
ATOM 755 C CA . ALA A 1 96 ? -6.887 -7.866 -0.437 1.00 76.12 96 ALA A CA 1
ATOM 756 C C . ALA A 1 96 ? -5.624 -7.209 0.134 1.00 76.12 96 ALA A C 1
ATOM 758 O O . ALA A 1 96 ? -5.033 -7.694 1.094 1.00 76.12 96 ALA A O 1
ATOM 759 N N . ASN A 1 97 ? -5.214 -6.067 -0.416 1.00 83.88 97 ASN A N 1
ATOM 760 C CA . ASN A 1 97 ? -4.121 -5.287 0.159 1.00 83.88 97 ASN A CA 1
ATOM 761 C C . ASN A 1 97 ? -4.676 -4.173 1.052 1.00 83.88 97 ASN A C 1
ATOM 763 O O . ASN A 1 97 ? -5.086 -3.120 0.563 1.00 83.88 97 ASN A O 1
ATOM 767 N N . MET A 1 98 ? -4.656 -4.376 2.371 1.00 83.25 98 MET A N 1
ATOM 768 C CA . MET A 1 98 ? -5.215 -3.403 3.311 1.00 83.25 98 MET A CA 1
ATOM 769 C C . MET A 1 98 ? -4.423 -2.091 3.384 1.00 83.25 98 MET A C 1
ATOM 771 O O . MET A 1 98 ? -4.949 -1.123 3.926 1.00 83.25 98 MET A O 1
ATOM 775 N N . SER A 1 99 ? -3.214 -1.999 2.810 1.00 81.12 99 SER A N 1
ATOM 776 C CA . SER A 1 99 ? -2.504 -0.715 2.694 1.00 81.12 99 SER A CA 1
ATOM 777 C C . SER A 1 99 ? -3.216 0.279 1.769 1.00 81.12 99 SER A C 1
ATOM 779 O O . SER A 1 99 ? -3.033 1.487 1.906 1.00 81.12 99 SER A O 1
ATOM 781 N N . LEU A 1 100 ? -4.067 -0.224 0.868 1.00 80.25 100 LEU A N 1
ATOM 782 C CA . LEU A 1 100 ? -4.908 0.575 -0.024 1.00 80.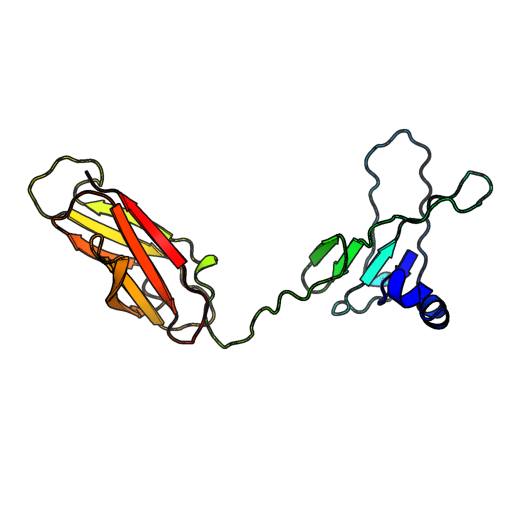25 100 LEU A CA 1
ATOM 783 C C . LEU A 1 100 ? -6.228 0.999 0.636 1.00 80.25 100 LEU A C 1
ATOM 785 O O . LEU A 1 100 ? -6.960 1.821 0.084 1.00 80.25 100 LEU A O 1
ATOM 789 N N . ALA A 1 101 ? -6.554 0.449 1.810 1.00 77.38 101 ALA A N 1
ATOM 790 C CA . ALA A 1 101 ? -7.775 0.795 2.516 1.00 77.38 101 ALA A CA 1
ATOM 791 C C . ALA A 1 101 ? -7.659 2.204 3.111 1.00 77.38 101 ALA A C 1
ATOM 793 O O . ALA A 1 101 ? -6.780 2.490 3.924 1.00 77.38 101 ALA A O 1
ATOM 794 N N . ASN A 1 102 ? -8.599 3.085 2.770 1.00 79.38 102 ASN A N 1
ATOM 795 C CA . ASN A 1 102 ? -8.706 4.383 3.426 1.00 79.38 102 ASN A CA 1
ATOM 796 C C . ASN A 1 102 ? -9.477 4.226 4.749 1.00 79.38 102 ASN A C 1
ATOM 798 O O . ASN A 1 102 ? -10.708 4.180 4.770 1.00 79.38 102 ASN A O 1
ATOM 802 N N . ILE A 1 103 ? -8.728 4.080 5.845 1.00 85.81 103 ILE A N 1
ATOM 803 C CA . ILE A 1 103 ? -9.263 3.887 7.196 1.00 85.81 103 ILE A CA 1
ATOM 804 C C . ILE A 1 103 ? -9.314 5.234 7.921 1.00 85.81 103 ILE A C 1
ATOM 806 O O . ILE A 1 103 ? -8.311 5.930 8.082 1.00 85.81 103 ILE A O 1
ATOM 810 N N . THR A 1 104 ? -10.495 5.581 8.415 1.00 88.44 104 THR A N 1
ATOM 811 C CA . THR A 1 104 ? -10.747 6.769 9.235 1.00 88.44 104 THR A CA 1
ATOM 812 C C . THR A 1 104 ? -11.403 6.361 10.549 1.00 88.44 104 THR A C 1
ATOM 814 O O . THR A 1 104 ? -11.934 5.256 10.676 1.00 88.44 104 THR A O 1
ATOM 817 N N . HIS A 1 105 ? -11.377 7.238 11.552 1.00 93.50 105 HIS A N 1
ATOM 818 C CA . HIS A 1 105 ? -12.033 6.970 12.826 1.00 93.50 105 HIS A CA 1
ATOM 819 C C . HIS A 1 105 ? -12.789 8.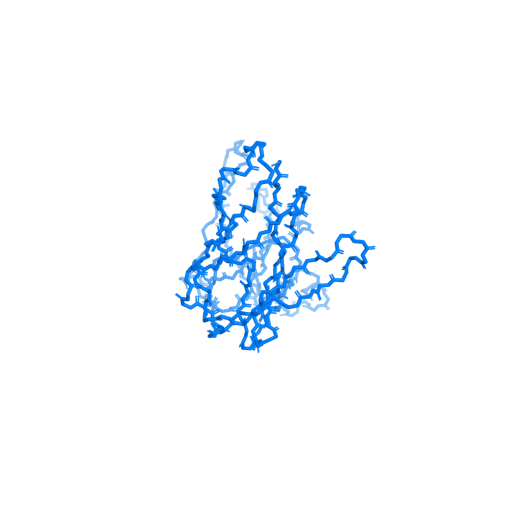182 13.362 1.00 93.50 105 HIS A C 1
ATOM 821 O O . HIS A 1 105 ? -12.536 9.327 12.997 1.00 93.50 105 HIS A O 1
ATOM 827 N N . SER A 1 106 ? -13.726 7.901 14.259 1.00 93.00 106 SER A N 1
ATOM 828 C CA . SER A 1 106 ? -14.408 8.881 15.102 1.00 93.00 106 SER A CA 1
ATOM 829 C C . SER A 1 106 ? -14.647 8.270 16.482 1.00 93.00 106 SER A C 1
ATOM 831 O O . SER A 1 106 ? -14.747 7.046 16.590 1.00 93.00 106 SER A O 1
ATOM 833 N N . CYS A 1 107 ? -14.748 9.089 17.532 1.00 93.31 107 CYS A N 1
ATOM 834 C CA . CYS A 1 107 ? -15.136 8.615 18.862 1.00 93.31 107 CYS A CA 1
ATOM 835 C C . CYS A 1 107 ? -16.414 9.297 19.347 1.00 93.31 107 CYS A C 1
ATOM 837 O O . CYS A 1 107 ? -16.641 10.476 19.075 1.00 93.31 107 CYS A O 1
ATOM 839 N N . ASN A 1 108 ? -17.224 8.561 20.106 1.00 92.69 108 ASN A N 1
ATOM 840 C CA . ASN A 1 108 ? -18.336 9.121 20.864 1.00 92.69 108 ASN A CA 1
ATOM 841 C C . ASN A 1 108 ? -18.282 8.657 22.336 1.00 92.69 108 ASN A C 1
ATOM 843 O O . ASN A 1 108 ? -18.394 7.449 22.575 1.00 92.69 108 ASN A O 1
ATOM 847 N N . PRO A 1 109 ? -18.139 9.573 23.314 1.00 90.56 109 PRO A N 1
ATOM 848 C CA . PRO A 1 109 ? -17.844 11.003 23.142 1.00 90.56 109 PRO A CA 1
ATOM 849 C C . PRO A 1 109 ? -16.488 11.234 22.449 1.00 90.56 109 PRO A C 1
ATOM 851 O O . PRO A 1 109 ? -15.689 10.301 22.354 1.00 90.56 109 PRO A O 1
ATOM 854 N N . ASP A 1 110 ? -16.258 12.456 21.950 1.00 91.50 110 ASP A N 1
ATOM 855 C CA . ASP A 1 110 ? -15.067 12.851 21.173 1.00 91.50 110 ASP A CA 1
ATOM 856 C C . ASP A 1 110 ? -13.755 12.257 21.724 1.00 91.50 110 ASP A C 1
ATOM 858 O O . ASP A 1 110 ? -13.590 12.121 22.942 1.00 91.50 110 ASP A O 1
ATOM 862 N N . CYS A 1 111 ? -12.814 11.894 20.842 1.00 86.19 111 CYS A N 1
ATOM 863 C CA . CYS A 1 111 ? -11.609 11.153 21.234 1.00 86.19 111 CYS A CA 1
ATOM 864 C C . CYS A 1 111 ? -10.766 11.925 22.261 1.00 86.19 111 CYS A C 1
ATOM 866 O O . CYS A 1 111 ? -10.070 11.308 23.058 1.00 86.19 111 CYS A O 1
ATOM 868 N N . THR A 1 112 ? -10.880 13.255 22.291 1.00 90.31 112 THR A N 1
ATOM 869 C CA . THR A 1 112 ? -10.146 14.148 23.196 1.00 90.31 112 THR A CA 1
ATOM 870 C C . THR A 1 112 ? -10.928 14.537 24.455 1.00 90.31 112 THR A C 1
ATOM 872 O O . THR A 1 112 ? -10.367 15.122 25.381 1.00 90.31 112 THR A O 1
ATOM 875 N N . ALA A 1 113 ? -12.226 14.221 24.526 1.00 85.38 113 ALA A N 1
ATOM 876 C CA . ALA A 1 113 ? -13.059 14.603 25.661 1.00 85.38 113 ALA A CA 1
ATOM 877 C C . ALA A 1 113 ? -12.685 13.804 26.917 1.00 85.38 113 ALA A C 1
ATOM 879 O O . ALA A 1 113 ? -12.870 12.595 26.948 1.00 85.38 113 ALA A O 1
ATOM 880 N N . VAL A 1 114 ? -12.245 14.460 27.988 1.00 82.19 114 VAL A N 1
ATOM 881 C CA . VAL A 1 114 ? -11.928 13.767 29.246 1.00 82.19 114 VAL A CA 1
ATOM 882 C C . VAL A 1 114 ? -13.219 13.256 29.892 1.00 82.19 114 VAL A C 1
ATOM 884 O O . VAL A 1 114 ? -14.007 14.034 30.432 1.00 82.19 114 VAL A O 1
ATOM 887 N N . THR A 1 115 ? -13.454 11.945 29.832 1.00 75.75 115 THR A N 1
ATOM 888 C CA . THR A 1 115 ? -14.653 11.307 30.395 1.00 75.75 115 THR A CA 1
ATOM 889 C C . THR A 1 115 ? -14.302 10.053 31.183 1.00 75.75 115 THR A C 1
ATOM 891 O O . THR A 1 115 ? -13.422 9.300 30.790 1.00 75.75 115 THR A O 1
ATOM 894 N N . THR A 1 116 ? -15.041 9.777 32.260 1.00 74.69 116 THR A N 1
ATOM 895 C CA . THR A 1 116 ? -14.910 8.540 33.058 1.00 74.69 116 THR A CA 1
ATOM 896 C C . THR A 1 116 ? -15.786 7.389 32.550 1.00 74.69 116 THR A C 1
ATOM 898 O O . THR A 1 116 ? -15.798 6.312 33.139 1.00 74.69 116 THR A O 1
ATOM 901 N N . SER A 1 117 ? -16.562 7.627 31.490 1.00 81.69 117 SER A N 1
ATOM 902 C CA . SER A 1 117 ? -17.453 6.645 30.863 1.00 81.69 117 SER A CA 1
ATOM 903 C C . SER A 1 117 ? -16.815 6.032 29.620 1.00 81.69 117 SER A C 1
ATOM 905 O O . SER A 1 117 ? -15.922 6.633 29.023 1.00 81.69 117 SER A O 1
ATOM 907 N N . ALA A 1 118 ? -17.327 4.869 29.214 1.00 87.50 118 ALA A N 1
ATOM 908 C CA . ALA A 1 118 ? -16.911 4.194 27.991 1.00 87.50 118 ALA A CA 1
ATOM 909 C C . ALA A 1 118 ? -17.017 5.115 26.771 1.00 87.50 118 ALA A C 1
ATOM 911 O O . ALA A 1 118 ? -18.016 5.816 26.587 1.00 87.50 118 ALA A O 1
ATOM 912 N N . LYS A 1 119 ? -16.010 5.049 25.905 1.00 92.06 119 LYS A N 1
ATOM 913 C CA . LYS A 1 119 ? -16.009 5.676 24.586 1.00 92.06 119 LYS A CA 1
ATOM 914 C C . LYS A 1 119 ? -16.221 4.624 23.521 1.00 92.06 119 LYS A C 1
ATOM 916 O O . LYS A 1 119 ? -15.739 3.501 23.632 1.00 92.06 119 LYS A O 1
ATOM 921 N N . THR A 1 120 ? -16.928 5.001 22.468 1.00 95.25 120 THR A N 1
ATOM 922 C CA . THR A 1 120 ? -17.101 4.159 21.287 1.00 95.25 120 THR A CA 1
ATOM 923 C C . THR A 1 120 ? -16.215 4.685 20.173 1.00 95.25 120 THR A C 1
ATOM 925 O O . THR A 1 120 ? -16.482 5.766 19.656 1.00 95.25 120 THR A O 1
ATOM 928 N N . ILE A 1 121 ? -15.187 3.929 19.796 1.00 94.75 121 ILE A N 1
ATOM 929 C CA . ILE A 1 121 ? -14.394 4.153 18.585 1.00 94.75 121 ILE A CA 1
ATOM 930 C C . ILE A 1 121 ? -15.179 3.565 17.422 1.00 94.75 121 ILE A C 1
ATOM 932 O O . ILE A 1 121 ? -15.499 2.382 17.446 1.00 94.75 121 ILE A O 1
ATOM 936 N N . THR A 1 122 ? -15.469 4.359 16.400 1.00 94.38 122 THR A N 1
ATOM 937 C CA . THR A 1 122 ? -16.025 3.876 15.133 1.00 94.38 122 THR A CA 1
ATOM 938 C C . THR A 1 122 ? -14.980 4.039 14.047 1.00 94.38 122 THR A C 1
ATOM 940 O O . THR A 1 122 ? -14.622 5.163 13.697 1.00 94.38 122 THR A O 1
ATOM 943 N N . LEU A 1 123 ? -14.498 2.912 13.535 1.00 91.25 123 LEU A N 1
ATOM 944 C CA . LEU A 1 123 ? -13.596 2.809 12.398 1.00 91.25 123 LEU A CA 1
ATOM 945 C C . LEU A 1 123 ? -14.451 2.754 11.136 1.00 91.25 123 LEU A C 1
ATOM 947 O O . LEU A 1 123 ? -15.336 1.904 11.036 1.00 91.25 123 LEU A O 1
ATOM 951 N N . LYS A 1 124 ? -14.188 3.648 10.187 1.00 85.88 124 LYS A N 1
ATOM 952 C CA . LYS A 1 124 ? -14.755 3.596 8.842 1.00 85.88 124 LYS A CA 1
ATOM 953 C C . LYS A 1 124 ? -13.672 3.223 7.851 1.00 85.88 124 LYS A C 1
ATOM 955 O O . LYS A 1 124 ? -12.557 3.728 7.945 1.00 85.88 124 LYS A O 1
ATOM 960 N N . ARG A 1 125 ? -14.002 2.359 6.905 1.00 75.69 125 ARG A N 1
ATOM 961 C CA . ARG A 1 125 ? -13.093 1.894 5.855 1.00 75.69 125 ARG A CA 1
ATOM 962 C C . ARG A 1 125 ? -13.839 1.791 4.539 1.00 75.69 125 ARG A C 1
ATOM 964 O O . ARG A 1 125 ? -15.057 1.643 4.532 1.00 75.69 125 ARG A O 1
ATOM 971 N N . PHE A 1 126 ? -13.085 1.787 3.454 1.00 65.56 126 PHE A N 1
ATOM 972 C CA . PHE A 1 126 ? -13.601 1.411 2.146 1.00 65.56 126 PHE A CA 1
ATOM 973 C C . PHE A 1 126 ? -13.231 -0.037 1.848 1.00 65.56 126 PHE A C 1
ATOM 975 O O . PHE A 1 126 ? -12.164 -0.501 2.260 1.00 65.56 126 PHE A O 1
ATOM 982 N N . ALA A 1 127 ? -14.131 -0.731 1.154 1.00 68.38 127 ALA A N 1
ATOM 983 C CA . ALA A 1 127 ? -13.875 -2.072 0.661 1.00 68.38 127 ALA A CA 1
ATOM 984 C C . ALA A 1 127 ? -12.655 -2.047 -0.270 1.00 68.38 127 ALA A C 1
ATOM 986 O O . ALA A 1 127 ? -12.537 -1.156 -1.114 1.00 68.38 127 ALA A O 1
ATOM 987 N N . VAL A 1 128 ? -11.751 -3.008 -0.098 1.00 70.94 128 VAL A N 1
ATOM 988 C CA . VAL A 1 128 ? -10.627 -3.223 -1.011 1.00 70.94 128 VAL A CA 1
ATOM 989 C C . VAL A 1 128 ? -10.878 -4.525 -1.754 1.00 70.94 128 VAL A C 1
ATOM 991 O O . VAL A 1 128 ? -11.226 -5.531 -1.135 1.00 70.94 128 VAL A O 1
ATOM 994 N N . ASP A 1 129 ? -10.698 -4.499 -3.072 1.00 71.44 129 ASP A N 1
ATOM 995 C CA . ASP A 1 129 ? -10.878 -5.679 -3.910 1.00 71.44 129 ASP A CA 1
ATOM 996 C C . ASP A 1 129 ? -9.949 -6.818 -3.484 1.00 71.44 129 ASP A C 1
ATOM 998 O O . ASP A 1 129 ? -8.823 -6.619 -3.020 1.00 71.44 129 ASP A O 1
ATOM 1002 N N . GLY A 1 130 ? -10.436 -8.038 -3.689 1.00 69.06 130 GLY A N 1
ATOM 1003 C CA . GLY A 1 130 ? -9.661 -9.241 -3.440 1.00 69.06 130 GLY A CA 1
ATOM 1004 C C . GLY A 1 130 ? -9.850 -9.838 -2.055 1.00 69.06 130 GLY A C 1
ATOM 1005 O O . GLY A 1 130 ? -9.066 -10.706 -1.722 1.00 69.06 130 GLY A O 1
ATOM 1006 N N . SER A 1 131 ? -10.842 -9.438 -1.250 1.00 73.31 131 SER A N 1
ATOM 1007 C CA . SER A 1 131 ? -11.299 -10.200 -0.074 1.00 73.31 131 SER A CA 1
ATOM 1008 C C . SER A 1 131 ? -12.744 -9.862 0.288 1.00 73.31 131 SER A C 1
ATOM 1010 O O . SER A 1 131 ? -13.122 -8.694 0.285 1.00 73.31 131 SER A O 1
ATOM 1012 N N . ASP A 1 132 ? -13.526 -10.871 0.675 1.00 80.00 132 ASP A N 1
ATOM 1013 C CA . ASP A 1 132 ? -14.903 -10.685 1.152 1.00 80.00 132 ASP A CA 1
ATOM 1014 C C . ASP A 1 132 ? -14.968 -10.415 2.661 1.00 80.00 132 ASP A C 1
ATOM 1016 O O . ASP A 1 132 ? -15.967 -9.895 3.156 1.00 80.00 132 ASP A O 1
ATOM 1020 N N . LEU A 1 133 ? -13.920 -10.773 3.413 1.00 85.00 133 LEU A N 1
ATOM 1021 C CA . LEU A 1 133 ? -13.887 -10.642 4.870 1.00 85.00 133 LEU A CA 1
ATOM 1022 C C . LEU A 1 133 ? -12.592 -9.984 5.357 1.00 85.00 133 LEU A C 1
ATOM 1024 O O . LEU A 1 133 ? -11.519 -10.121 4.765 1.00 85.00 133 LEU A O 1
ATOM 1028 N N . ILE A 1 134 ? -12.689 -9.310 6.499 1.00 88.94 134 ILE A N 1
ATOM 1029 C CA . ILE A 1 134 ? -11.540 -8.784 7.238 1.00 88.94 134 ILE A CA 1
ATOM 1030 C C . ILE A 1 134 ? -11.619 -9.255 8.683 1.00 88.94 134 ILE A C 1
ATOM 1032 O O . ILE A 1 134 ? -12.649 -9.096 9.341 1.00 88.94 134 ILE A O 1
ATOM 1036 N N . ASP A 1 135 ? -10.503 -9.746 9.204 1.00 92.00 135 ASP A N 1
ATOM 1037 C CA . ASP A 1 135 ? -10.298 -9.903 10.634 1.00 92.00 135 ASP A CA 1
ATOM 1038 C C . ASP A 1 135 ? -9.729 -8.605 11.222 1.00 92.00 135 ASP A C 1
ATOM 1040 O O . ASP A 1 135 ? -8.718 -8.071 10.759 1.00 92.00 135 ASP A O 1
ATOM 1044 N N . ILE A 1 136 ? -10.374 -8.096 12.270 1.00 93.38 136 ILE A N 1
ATOM 1045 C CA . ILE A 1 136 ? -9.925 -6.928 13.029 1.00 93.38 136 ILE A CA 1
ATOM 1046 C C . ILE A 1 136 ? -9.352 -7.409 14.353 1.00 93.38 136 ILE A C 1
ATOM 1048 O O . ILE A 1 136 ? -10.015 -8.126 15.105 1.00 93.38 136 ILE A O 1
ATOM 1052 N N . TYR A 1 137 ? -8.149 -6.959 14.673 1.00 95.50 137 TYR A N 1
ATOM 1053 C CA . TYR A 1 137 ? -7.458 -7.236 15.922 1.00 95.50 137 TYR A CA 1
ATOM 1054 C C . TYR A 1 137 ? -7.162 -5.936 16.666 1.00 95.50 137 TYR A C 1
ATOM 1056 O O . TYR A 1 137 ? -7.046 -4.874 16.057 1.00 95.50 137 TYR A O 1
ATOM 1064 N N . LEU A 1 138 ? -6.982 -6.038 17.979 1.00 95.94 138 LEU A N 1
ATOM 1065 C CA . LEU A 1 138 ? -6.476 -4.962 18.823 1.00 95.94 138 LEU A CA 1
ATOM 1066 C C . LEU A 1 138 ? -5.223 -5.432 19.550 1.00 95.94 138 LEU A C 1
ATOM 1068 O O . LEU A 1 138 ? -5.181 -6.548 20.078 1.00 95.94 138 LEU A O 1
ATOM 1072 N N . GLN A 1 139 ? -4.210 -4.575 19.576 1.00 96.31 139 GLN A N 1
ATOM 1073 C CA . GLN A 1 139 ? -2.995 -4.836 20.323 1.00 96.31 139 GLN A CA 1
ATOM 1074 C C . GLN A 1 139 ? -3.232 -4.692 21.830 1.00 96.31 139 GLN A C 1
ATOM 1076 O O . GLN A 1 139 ? -3.805 -3.715 22.309 1.00 96.31 139 GLN A O 1
ATOM 1081 N N . ASN A 1 140 ? -2.735 -5.654 22.597 1.00 88.62 140 ASN A N 1
ATOM 1082 C CA . ASN A 1 140 ? -2.605 -5.543 24.037 1.00 88.62 140 ASN A CA 1
ATOM 1083 C C . ASN A 1 140 ? -1.327 -4.757 24.372 1.00 88.62 140 ASN A C 1
ATOM 1085 O O . ASN A 1 140 ? -0.221 -5.245 24.140 1.00 88.62 140 ASN A O 1
ATOM 1089 N N . SER A 1 141 ? -1.478 -3.575 24.967 1.00 82.50 141 SER A N 1
ATOM 1090 C CA . SER A 1 141 ? -0.373 -2.650 25.269 1.00 82.50 141 SER A CA 1
ATOM 1091 C C . SER A 1 141 ? 0.699 -3.203 26.217 1.00 82.50 141 SER A C 1
ATOM 1093 O O . SER A 1 141 ? 1.813 -2.696 26.244 1.00 82.50 141 SER A O 1
ATOM 1095 N N . SER A 1 142 ? 0.394 -4.241 27.004 1.00 85.81 142 SER A N 1
ATOM 1096 C CA . SER A 1 142 ? 1.354 -4.837 27.946 1.00 85.81 142 SER A CA 1
ATOM 1097 C C . SER A 1 142 ? 2.209 -5.937 27.317 1.00 85.81 142 SER A C 1
ATOM 1099 O O . SER A 1 142 ? 3.341 -6.154 27.733 1.00 85.81 142 SER A O 1
ATOM 1101 N N . SER A 1 143 ? 1.660 -6.661 26.341 1.00 88.44 143 SER A N 1
ATOM 1102 C CA . SER A 1 143 ? 2.301 -7.844 25.744 1.00 88.44 143 SER A CA 1
ATOM 1103 C C . SER A 1 143 ? 2.672 -7.669 24.274 1.00 88.44 143 SER A C 1
ATOM 1105 O O . SER A 1 143 ? 3.297 -8.560 23.705 1.00 88.44 143 SER A O 1
ATOM 1107 N N . ASN A 1 144 ? 2.258 -6.565 23.644 1.00 87.00 144 ASN A N 1
ATOM 1108 C CA . ASN A 1 144 ? 2.340 -6.316 22.201 1.00 87.00 144 ASN A CA 1
ATOM 1109 C C . ASN A 1 144 ? 1.661 -7.386 21.327 1.00 87.00 144 ASN A C 1
ATOM 1111 O O . ASN A 1 144 ? 1.820 -7.377 20.107 1.00 87.00 144 ASN A O 1
ATOM 1115 N N . SER A 1 145 ? 0.886 -8.292 21.930 1.00 93.50 145 SER A N 1
ATOM 1116 C CA . SER A 1 145 ? 0.150 -9.336 21.223 1.00 93.50 145 SER A CA 1
ATOM 1117 C C . SER A 1 145 ? -1.170 -8.800 20.672 1.00 93.50 145 SER A C 1
ATOM 1119 O O . SER A 1 145 ? -1.814 -7.950 21.287 1.00 93.50 145 SER A O 1
ATOM 1121 N N . PHE A 1 146 ? -1.589 -9.305 19.514 1.00 93.94 146 PHE A N 1
ATOM 1122 C CA . PHE A 1 146 ? -2.859 -8.940 18.893 1.00 93.94 146 PHE A CA 1
ATOM 1123 C C . PHE A 1 146 ? -3.941 -9.954 19.251 1.00 93.94 146 PHE A C 1
ATOM 1125 O O . PHE A 1 146 ? -3.781 -11.152 19.027 1.00 93.94 146 PHE A O 1
ATOM 1132 N N . THR A 1 147 ? -5.064 -9.468 19.779 1.00 95.19 147 THR A N 1
ATOM 1133 C CA . THR A 1 147 ? -6.258 -10.283 20.036 1.00 95.19 147 THR A CA 1
ATOM 1134 C C . THR A 1 147 ? -7.315 -9.968 18.991 1.00 95.19 147 THR A C 1
ATOM 1136 O O . THR A 1 147 ? -7.602 -8.796 18.744 1.00 95.19 147 THR A O 1
ATOM 1139 N N . ARG A 1 148 ? -7.901 -11.000 18.372 1.00 95.38 148 ARG A N 1
ATOM 1140 C CA . ARG A 1 148 ? -8.968 -10.810 17.382 1.00 95.38 148 ARG A CA 1
ATOM 1141 C C . ARG A 1 148 ? -10.218 -10.268 18.067 1.00 95.38 148 ARG A C 1
ATOM 1143 O O . ARG A 1 148 ? -10.700 -10.869 19.023 1.00 95.38 148 ARG A O 1
ATOM 1150 N N . LEU A 1 149 ? -10.736 -9.157 17.559 1.00 95.00 149 LEU A N 1
ATOM 1151 C CA . LEU A 1 149 ? -11.992 -8.561 17.996 1.00 95.00 149 LEU A CA 1
ATOM 1152 C C . LEU A 1 149 ? -13.178 -9.111 17.202 1.00 95.00 149 LEU A C 1
ATOM 1154 O O . LEU A 1 149 ? -14.190 -9.482 17.791 1.00 95.00 149 LEU A O 1
ATOM 1158 N N . ALA A 1 150 ? -13.060 -9.157 15.873 1.00 93.38 150 ALA A N 1
ATOM 1159 C CA . ALA A 1 150 ? -14.153 -9.548 14.990 1.00 93.38 150 ALA A CA 1
ATOM 1160 C C . ALA A 1 150 ? -13.655 -10.012 13.618 1.00 93.38 150 ALA A C 1
ATOM 1162 O O . ALA A 1 150 ? -12.559 -9.647 13.197 1.00 93.38 150 ALA A O 1
ATOM 1163 N N . THR A 1 151 ? -14.521 -10.746 12.922 1.00 91.69 151 THR A N 1
ATOM 1164 C CA . THR A 1 151 ? -14.480 -10.967 11.473 1.00 91.69 151 THR A CA 1
ATOM 1165 C C . THR A 1 151 ? -15.716 -10.291 10.889 1.00 91.69 151 THR A C 1
ATOM 1167 O O . THR A 1 151 ? -16.821 -10.499 11.391 1.00 91.69 151 THR A O 1
ATOM 1170 N N . VAL A 1 152 ? -15.542 -9.455 9.874 1.00 87.69 152 VAL A N 1
ATOM 1171 C CA . VAL A 1 152 ? -16.601 -8.609 9.291 1.00 87.69 152 VAL A CA 1
ATOM 1172 C C . VAL A 1 152 ? -16.562 -8.679 7.774 1.00 87.69 152 VAL A C 1
ATOM 1174 O O . VAL A 1 152 ? -15.516 -9.016 7.215 1.00 87.69 152 VAL A O 1
ATOM 1177 N N . ASN A 1 153 ? -17.671 -8.346 7.109 1.00 83.06 153 ASN A N 1
ATOM 1178 C CA . ASN A 1 153 ? -17.668 -8.263 5.655 1.00 83.06 153 ASN A CA 1
ATOM 1179 C C . ASN A 1 153 ? -16.837 -7.055 5.203 1.00 83.06 153 ASN A C 1
ATOM 1181 O O . ASN A 1 153 ? -16.875 -5.992 5.823 1.00 83.06 153 ASN A O 1
ATOM 1185 N N . MET A 1 154 ? -16.082 -7.212 4.121 1.00 78.88 154 MET A N 1
ATOM 1186 C CA . MET A 1 154 ? -15.344 -6.125 3.482 1.00 78.88 154 MET A CA 1
ATOM 1187 C C . MET A 1 154 ? -16.288 -5.006 3.011 1.00 78.88 154 MET A C 1
ATOM 1189 O O . MET A 1 154 ? -15.921 -3.834 3.067 1.00 78.88 154 MET A O 1
ATOM 1193 N N . SER A 1 155 ? -17.524 -5.348 2.621 1.00 74.44 155 SER A N 1
ATOM 1194 C CA . SER A 1 155 ? -18.567 -4.374 2.278 1.00 74.44 155 SER A CA 1
ATOM 1195 C C . SER A 1 155 ? -19.114 -3.609 3.487 1.00 74.44 155 SER A C 1
ATOM 1197 O O . SER A 1 155 ? -19.798 -2.602 3.312 1.00 74.44 155 SER A O 1
ATOM 1199 N N . ASP A 1 156 ? -18.852 -4.078 4.711 1.00 73.88 156 ASP A N 1
ATOM 1200 C CA . ASP A 1 156 ? -19.239 -3.362 5.921 1.00 73.88 156 ASP A CA 1
ATOM 1201 C C . ASP A 1 156 ? -18.245 -2.217 6.154 1.00 73.88 156 ASP A C 1
ATOM 1203 O O . ASP A 1 156 ? -17.164 -2.374 6.742 1.00 73.88 156 ASP A O 1
ATOM 1207 N N . GLU A 1 157 ? -18.648 -1.032 5.697 1.00 77.25 157 GLU A N 1
ATOM 1208 C CA . GLU A 1 157 ? -17.859 0.204 5.740 1.00 77.25 157 GLU A CA 1
ATOM 1209 C C . GLU A 1 157 ? -17.552 0.694 7.164 1.00 77.25 157 GLU A C 1
ATOM 1211 O O . GLU A 1 157 ? -16.795 1.649 7.334 1.00 77.25 157 GLU A O 1
ATOM 1216 N N . GLN A 1 158 ? -18.123 0.073 8.204 1.00 88.12 158 GLN A N 1
ATOM 1217 C CA . GLN A 1 158 ? -17.944 0.495 9.591 1.00 88.12 158 GLN A CA 1
ATOM 1218 C C . GLN A 1 158 ? -17.770 -0.663 10.581 1.00 88.12 158 GLN A C 1
ATOM 1220 O O . GLN A 1 158 ? -18.388 -1.719 10.464 1.00 88.12 158 GLN A O 1
ATOM 1225 N N . TYR A 1 159 ? -16.967 -0.421 11.615 1.00 91.44 159 TYR A N 1
ATOM 1226 C CA . TYR A 1 159 ? -16.836 -1.265 12.801 1.00 91.44 159 TYR A CA 1
ATOM 1227 C C . TYR A 1 159 ? -16.717 -0.390 14.049 1.00 91.44 159 TYR A C 1
ATOM 1229 O O . TYR A 1 159 ? -15.994 0.607 14.034 1.00 91.44 159 TYR A O 1
ATOM 1237 N N . SER A 1 160 ? -17.381 -0.772 15.141 1.00 94.94 160 SER A N 1
ATOM 1238 C CA . SER A 1 160 ? -17.345 -0.012 16.392 1.00 94.94 160 SER A CA 1
ATOM 1239 C C . SER A 1 160 ? -16.833 -0.850 17.562 1.00 94.94 160 SER A C 1
ATOM 1241 O O . SER A 1 160 ? -17.267 -1.980 17.766 1.00 94.94 160 SER A O 1
ATOM 1243 N N . LEU A 1 161 ? -15.947 -0.259 18.366 1.00 95.19 161 LEU A N 1
ATOM 1244 C CA . LEU A 1 161 ? -15.431 -0.812 19.616 1.00 95.19 161 LEU A CA 1
ATOM 1245 C C . LEU A 1 161 ? -15.782 0.122 20.775 1.00 95.19 161 LEU A C 1
ATOM 1247 O O . LEU A 1 161 ? -15.444 1.303 20.737 1.00 95.19 161 LEU A O 1
ATOM 1251 N N . SER A 1 162 ? -16.389 -0.415 21.833 1.00 94.50 162 SER A N 1
ATOM 1252 C CA . SER A 1 162 ? -16.529 0.299 23.105 1.00 94.50 162 SER A CA 1
ATOM 1253 C C . SER A 1 162 ? -15.334 -0.004 24.012 1.00 94.50 162 SER A C 1
ATOM 1255 O O . SER A 1 162 ? -14.994 -1.169 24.214 1.00 94.50 162 SER A O 1
ATOM 1257 N N . THR A 1 163 ? -14.685 1.031 24.544 1.00 90.25 163 THR A N 1
ATOM 1258 C CA . THR A 1 163 ? -13.509 0.925 25.415 1.00 90.25 163 THR A CA 1
ATOM 1259 C C . THR A 1 163 ? -13.603 1.908 26.580 1.00 90.25 163 THR A C 1
ATOM 1261 O O . THR A 1 163 ? -14.094 3.026 26.432 1.00 90.25 163 THR A O 1
ATOM 1264 N N . ASN A 1 164 ? -13.128 1.483 27.752 1.00 89.06 164 ASN A N 1
ATOM 1265 C CA . ASN A 1 164 ? -12.914 2.349 28.920 1.00 89.06 164 ASN A CA 1
ATOM 1266 C C . ASN A 1 164 ? -11.436 2.743 29.071 1.00 89.06 164 ASN A C 1
ATOM 1268 O O . ASN A 1 164 ? -11.065 3.395 30.044 1.00 89.06 164 ASN A O 1
ATOM 1272 N N . THR A 1 165 ? -10.584 2.271 28.162 1.00 87.44 165 THR A N 1
ATOM 1273 C CA . THR A 1 165 ? -9.143 2.492 28.204 1.00 87.44 165 THR A CA 1
ATOM 1274 C C . THR A 1 165 ? -8.828 3.795 27.485 1.00 87.44 165 THR A C 1
ATOM 1276 O O . THR A 1 165 ? -9.270 3.997 26.356 1.00 87.44 165 THR A O 1
ATOM 1279 N N . ASN A 1 166 ? -8.042 4.657 28.126 1.00 87.94 166 ASN A N 1
ATOM 1280 C CA . ASN A 1 166 ? -7.477 5.845 27.490 1.00 87.94 166 ASN A CA 1
ATOM 1281 C C . ASN A 1 166 ? -6.069 5.530 26.967 1.00 87.94 166 ASN A C 1
ATOM 1283 O O . ASN A 1 166 ? -5.425 4.576 27.408 1.00 87.94 166 ASN A O 1
ATOM 1287 N N . GLY A 1 167 ? -5.588 6.350 26.040 1.00 88.44 167 GLY A N 1
ATOM 1288 C CA . GLY A 1 167 ? -4.301 6.195 25.374 1.00 88.44 167 GLY A CA 1
ATOM 1289 C C . GLY A 1 167 ? -4.406 5.560 23.988 1.00 88.44 167 GLY A C 1
ATOM 1290 O O . GLY A 1 167 ? -5.436 5.642 23.309 1.00 88.44 167 GLY A O 1
ATOM 1291 N N . GLU A 1 168 ? -3.297 4.966 23.563 1.00 92.31 168 GLU A N 1
ATOM 1292 C CA . GLU A 1 168 ? -3.111 4.418 22.223 1.00 92.31 168 GLU A CA 1
ATOM 1293 C C . GLU A 1 168 ? -3.851 3.084 22.038 1.00 92.31 168 GLU A C 1
ATOM 1295 O O . GLU A 1 168 ? -3.741 2.166 22.852 1.00 92.31 168 GLU A O 1
ATOM 1300 N N . HIS A 1 169 ? -4.593 2.973 20.938 1.00 92.06 169 HIS A N 1
ATOM 1301 C CA . HIS A 1 169 ? -5.241 1.754 20.468 1.00 92.06 169 HIS A CA 1
ATOM 1302 C C . HIS A 1 169 ? -4.710 1.429 19.073 1.00 92.06 169 HIS A C 1
ATOM 1304 O O . HIS A 1 169 ? -5.018 2.137 18.112 1.00 92.06 169 HIS A O 1
ATOM 1310 N N . ILE A 1 170 ? -3.928 0.354 18.959 1.00 94.62 170 ILE A N 1
ATOM 1311 C CA . ILE A 1 170 ? -3.385 -0.110 17.679 1.00 94.62 170 ILE A CA 1
ATOM 1312 C C . ILE A 1 170 ? -4.267 -1.237 17.153 1.00 94.62 170 ILE A C 1
ATOM 1314 O O . ILE A 1 170 ? -4.264 -2.359 17.670 1.00 94.62 170 ILE A O 1
ATOM 1318 N N . PHE A 1 171 ? -5.037 -0.924 16.120 1.00 95.06 171 PHE A N 1
ATOM 1319 C CA . PHE A 1 171 ? -5.832 -1.887 15.378 1.00 95.06 171 PHE A CA 1
ATOM 1320 C C . PHE A 1 171 ? -4.989 -2.532 14.294 1.00 95.06 171 PHE A C 1
ATOM 1322 O O . PHE A 1 171 ? -4.168 -1.868 13.669 1.00 95.06 171 PHE A O 1
ATOM 1329 N N . LYS A 1 172 ? -5.240 -3.808 14.031 1.00 93.75 172 LYS A N 1
ATOM 1330 C CA . LYS A 1 172 ? -4.687 -4.517 12.882 1.00 93.75 172 LYS A CA 1
ATOM 1331 C C . LYS A 1 172 ? -5.815 -5.091 12.048 1.00 93.75 172 LYS A C 1
ATOM 1333 O O . LYS A 1 172 ? -6.722 -5.716 12.595 1.00 93.75 172 LYS A O 1
ATOM 1338 N N . PHE A 1 173 ? -5.750 -4.867 10.745 1.00 91.50 173 PHE A N 1
ATOM 1339 C CA . PHE A 1 173 ? -6.712 -5.380 9.782 1.00 91.50 173 PHE A CA 1
ATOM 1340 C C . PHE A 1 173 ? -6.005 -6.391 8.901 1.00 91.50 173 PHE A C 1
ATOM 1342 O O . PHE A 1 173 ? -5.070 -6.029 8.189 1.00 91.50 173 PHE A O 1
ATOM 1349 N N . THR A 1 174 ? -6.458 -7.637 8.957 1.00 90.44 174 THR A N 1
ATOM 1350 C CA . THR A 1 174 ? -5.895 -8.735 8.177 1.00 90.44 174 THR A CA 1
ATOM 1351 C C . THR A 1 174 ? -7.001 -9.296 7.280 1.00 90.44 174 THR A C 1
ATOM 1353 O O . THR A 1 174 ? -8.059 -9.672 7.791 1.00 90.44 174 THR A O 1
ATOM 1356 N N . PRO A 1 175 ? -6.815 -9.332 5.957 1.00 88.19 175 PRO A N 1
ATOM 1357 C CA . PRO A 1 175 ? -7.770 -9.963 5.052 1.00 88.19 175 PRO A CA 1
ATOM 1358 C C . PRO A 1 175 ? -7.735 -11.491 5.242 1.00 88.19 175 PRO A C 1
ATOM 1360 O O . PRO A 1 175 ? -6.721 -12.052 5.657 1.00 88.19 175 PRO A O 1
ATOM 1363 N N . ASN A 1 176 ? -8.839 -12.189 4.979 1.00 80.50 176 ASN A N 1
ATOM 1364 C CA . ASN A 1 176 ? -8.987 -13.615 5.319 1.00 80.50 176 ASN A CA 1
ATOM 1365 C C . ASN A 1 176 ? -8.353 -14.594 4.309 1.00 80.50 176 ASN A C 1
ATOM 1367 O O . ASN A 1 176 ? -8.646 -15.788 4.334 1.00 80.50 176 ASN A O 1
ATOM 1371 N N . ASN A 1 177 ? -7.538 -14.084 3.399 1.00 77.75 177 ASN A N 1
ATOM 1372 C CA . ASN A 1 177 ? -7.019 -14.784 2.230 1.00 77.75 177 ASN A CA 1
ATOM 1373 C C . ASN A 1 177 ? -5.556 -14.419 1.966 1.00 77.75 177 ASN A C 1
ATOM 1375 O O . ASN A 1 177 ? -5.140 -14.226 0.826 1.00 77.75 177 ASN A O 1
ATOM 1379 N N . ASP A 1 178 ? -4.795 -14.309 3.057 1.00 72.75 178 ASP A N 1
ATOM 1380 C CA . ASP A 1 178 ? -3.340 -14.130 3.062 1.00 72.75 178 ASP A CA 1
ATOM 1381 C C . ASP A 1 178 ? -2.849 -12.861 2.339 1.00 72.75 178 ASP A C 1
ATOM 1383 O O . ASP A 1 178 ? -1.686 -12.755 1.954 1.00 72.75 178 ASP A O 1
ATOM 1387 N N . GLY A 1 179 ? -3.739 -11.877 2.170 1.00 80.56 179 GLY A N 1
ATOM 1388 C CA . GLY A 1 179 ? -3.398 -10.545 1.683 1.00 80.56 179 GLY A CA 1
ATOM 1389 C C . GLY A 1 179 ? -2.611 -9.713 2.705 1.00 80.56 179 GLY A C 1
ATOM 1390 O O . GLY A 1 179 ? -2.261 -10.160 3.799 1.00 80.56 179 GLY A O 1
ATOM 1391 N N . VAL A 1 180 ? -2.333 -8.460 2.354 1.00 85.62 180 VAL A N 1
ATOM 1392 C CA . VAL A 1 180 ? -1.469 -7.580 3.156 1.00 85.62 180 VAL A CA 1
ATOM 1393 C C . VAL A 1 180 ? -2.254 -6.963 4.310 1.00 85.62 180 VAL A C 1
ATOM 1395 O O . VAL A 1 180 ? -3.317 -6.378 4.100 1.00 85.62 180 VAL A O 1
ATOM 1398 N N . GLU A 1 181 ? -1.711 -7.050 5.525 1.00 89.88 181 GLU A N 1
ATOM 1399 C CA . GLU A 1 181 ? -2.280 -6.406 6.711 1.00 89.88 181 GLU A CA 1
ATOM 1400 C C . GLU A 1 181 ? -1.848 -4.939 6.868 1.00 89.88 181 GLU A C 1
ATOM 1402 O O . GLU A 1 181 ? -0.795 -4.523 6.386 1.00 89.88 181 GLU A O 1
ATOM 1407 N N . ILE A 1 182 ? -2.654 -4.147 7.581 1.00 89.94 182 ILE A N 1
ATOM 1408 C CA . ILE A 1 182 ? -2.308 -2.772 7.976 1.00 89.94 182 ILE A CA 1
ATOM 1409 C C . ILE A 1 182 ? -2.566 -2.557 9.467 1.00 89.94 182 ILE A C 1
ATOM 1411 O O . ILE A 1 182 ? -3.532 -3.085 10.028 1.00 89.94 182 ILE A O 1
ATOM 1415 N N . HIS A 1 183 ? -1.714 -1.751 10.103 1.00 92.56 183 HIS A N 1
ATOM 1416 C CA . HIS A 1 183 ? -1.910 -1.268 11.467 1.00 92.56 183 HIS A CA 1
ATOM 1417 C C . HIS A 1 183 ? -2.417 0.176 11.464 1.00 92.56 183 HIS A C 1
ATOM 1419 O O . HIS A 1 183 ? -1.894 1.022 10.742 1.00 92.56 183 HIS A O 1
ATOM 1425 N N . TYR A 1 184 ? -3.414 0.466 12.293 1.00 91.38 184 TYR A N 1
ATOM 1426 C CA . TYR A 1 184 ? -4.037 1.781 12.400 1.00 91.38 184 TYR A CA 1
ATOM 1427 C C . TYR A 1 184 ? -4.116 2.221 13.857 1.00 91.38 184 TYR A C 1
ATOM 1429 O O . TYR A 1 184 ? -4.576 1.467 14.714 1.00 91.38 184 TYR A O 1
ATOM 1437 N N . ILE A 1 185 ? -3.684 3.448 14.135 1.00 93.50 185 ILE A N 1
ATOM 1438 C CA . ILE A 1 185 ? -3.533 3.960 15.496 1.00 93.50 185 ILE A CA 1
ATOM 1439 C C . ILE A 1 185 ? -4.643 4.966 15.802 1.00 93.50 185 ILE A C 1
ATOM 1441 O O . ILE A 1 185 ? -4.855 5.918 15.051 1.00 93.50 185 ILE A O 1
ATOM 1445 N N . VAL A 1 186 ? -5.323 4.777 16.933 1.00 91.44 186 VAL A N 1
ATOM 1446 C CA . VAL A 1 186 ? -6.301 5.721 17.491 1.00 91.44 186 VAL A CA 1
ATOM 1447 C C . VAL A 1 186 ? -5.860 6.130 18.891 1.00 91.44 186 VAL A C 1
ATOM 1449 O O . VAL A 1 186 ? -5.605 5.274 19.733 1.00 91.44 186 VAL A O 1
ATOM 1452 N N . ASN A 1 187 ? -5.808 7.434 19.161 1.00 92.25 187 ASN A N 1
ATOM 1453 C CA . ASN A 1 187 ? -5.472 7.970 20.480 1.00 92.25 187 ASN A CA 1
ATOM 1454 C C . ASN A 1 187 ? -6.717 8.517 21.178 1.00 92.25 187 ASN A C 1
ATOM 1456 O O . ASN A 1 187 ? -7.476 9.287 20.589 1.00 92.25 187 ASN A O 1
ATOM 1460 N N . ILE A 1 188 ? -6.906 8.135 22.441 1.00 89.06 188 ILE A N 1
ATOM 1461 C CA . ILE A 1 188 ? -8.041 8.546 23.274 1.00 89.06 188 ILE A CA 1
ATOM 1462 C C . ILE A 1 188 ? -7.550 9.239 24.548 1.00 89.06 188 ILE A C 1
ATOM 1464 O O . ILE A 1 188 ? -6.588 8.780 25.159 1.00 89.06 188 ILE A O 1
ATOM 1468 N N . SER A 1 189 ? -8.214 10.325 24.956 1.00 82.56 189 SER A N 1
ATOM 1469 C CA . SER A 1 189 ? -7.961 11.074 26.203 1.00 82.56 189 SER A CA 1
ATOM 1470 C C . SER A 1 189 ? -8.958 10.756 27.310 1.00 82.56 189 SER A C 1
ATOM 1472 O O . SER A 1 189 ? -10.162 10.604 27.006 1.00 82.56 189 SER A O 1
#

pLDDT: mean 83.01, std 11.35, range [30.8, 96.31]

Sequence (189 aa):
MYSEYTVDEMTNDPTLLDNAREKTFEFTGTETILEMEINLYDGLDQNTVYYVNVIPKDSNGIPGQISVQDLWFRLSDLSSGEGMFIPVEQHTAAGANMSLANITHSCNPDCTAVTTSAKTITLKRFAVDGSDLIDIYLQNSSSNSFTRLATVNMSDEQYSLSTNTNGEHIFKFTPNNDGVEIHYIVNIS

Foldseek 3Di:
DKALDDPVVCVVPVVRCVRDDDDDDDDDDPDPDDDDDDDCVSVDDQAGKMWDKDFDADPVRHTDDIDPWTWIAHRVVGDIDIHDPDPPCPPPQLWFACVPKPKDWAKVVGQEDDDQAKIKIKIFIAQTPRAQKKWKWKADPVPRDTDTDDIDGSNPRIDIDIDSDAAKIWMKIDGPRRHHIDIDIRGHD